Protein AF-A0AAP0N3Z3-F1 (afdb_monomer_lite)

Organism: Liquidambar formosana (NCBI:txid63359)

Foldseek 3Di:
DDDDDDDDDDDDDDDDDDDDDDDDDDDDDDDDDDDDDDDDDPPPVVVVVVVPPPDDVVVVVVVVVVVVVVVVVVVVCVVVVVVVVVVVVVVVVVVVVVVVVVVVVVVVVVVVVVVVVVVVVVVVVVVVVVVVVVVVVPDPPDDDPCVVVVVVVVVVVVVVVVVVVVVVVVVVVVVVVVVVVVVVVVVVVVVVVVVVVVVVVVVVVVVVVVVVVVVVVVVVVVVVVVVVVVVVVVVVVVVVVVVVVVVVVVVVVVVVVVVVVVVVVVVVVVVVVVVVVVVVVVVVVVVVVVVVVVVQQVQADPVSDHDDPVVVVVVVVVVVVVVVVVVVVVVVVVVVVVVVVVVCVVVVD

Radius of gyration: 79.03 Å; chains: 1; bounding box: 143×71×223 Å

Sequence (349 aa):
MANNYISNGEAPSSSDSFRPVTLTSSASFRARKKPSTISRTGSEVDDIITLLHGSDPVRVELNRLENEVRVLSKIYHKYCGSLLNDDLNKVDEKLKATEALLESKNLEIKKINDEKRAALAAQFAAEATLRRVHAAQKDDEMPPIEAIITPLEAELKLARLEAAKLQDDNRALDRLTKSKEAALLEAERTVQMALAKASLVDDLQNKNQELMKQIEICQEENKILDKMHRQKVAEVEKLTQTVRELEEAVLAGGAAANAVRDYRRKVQEMNDERKTLDRELARAKVTANRVATVVANEWKDANDKVMPVKQWLEERRFFQGEMQQLRDKLAVAERTAKAEAQLKEKYQL

Secondary structure (DSSP, 8-state):
--------------------------------PPP------SHHHHHHHHHH-TT-HHHHHHHHHHHHHHHHHHHHHHHHHHHHHHHHHHHHHHHHHHHHHHHHHHHHHHHHHHHHHHHHHHHHHHHHHHHHHHHHTS---PPPHHHHHHHHHHHHHHHHHHHHHHHHHHHHHHHHHHHHHHHHHHHHHHHHHHHHHHHHHHHHHHHHHHHHHHHHHHHHHHHHHHHHHHHHHHHHHHHHHHHHHHHHHHHHHHHHHHHHHHHHHHHHHHHHHHHHHHHHHHHHHHHHHHHHHHHHHHTB-TTS-BPPHHHHHHHHHHHHHHHHHHHHHHHHHHHHHHHHHHHHHHHT-

pLDDT: mean 83.24, std 20.27, range [30.45, 98.81]

InterPro domains:
  IPR009768 Microtubule-associated protein 70 [PF07058] (46-349)
  IPR009768 Microtubule-associated protein 70 [PTHR31246] (84-349)

Structure (mmCIF, N/CA/C/O backbone):
data_AF-A0AAP0N3Z3-F1
#
_entry.id   AF-A0AAP0N3Z3-F1
#
loop_
_atom_site.group_PDB
_atom_site.id
_atom_site.type_symbol
_atom_site.label_atom_id
_atom_site.label_alt_id
_atom_site.label_comp_id
_atom_site.label_asym_id
_atom_site.label_entity_id
_atom_site.label_seq_id
_atom_site.pdbx_PDB_ins_code
_atom_site.Cartn_x
_atom_site.Cartn_y
_atom_site.Cartn_z
_atom_site.occupancy
_atom_site.B_iso_or_equiv
_atom_site.auth_seq_id
_atom_site.auth_comp_id
_atom_site.auth_asym_id
_atom_site.auth_atom_id
_atom_site.pdbx_PDB_model_num
ATOM 1 N N . MET A 1 1 ? -49.141 33.759 -4.760 1.00 45.50 1 MET A N 1
ATOM 2 C CA . MET A 1 1 ? -49.810 33.344 -3.511 1.00 45.50 1 MET A CA 1
ATOM 3 C C . MET A 1 1 ? -48.832 33.586 -2.382 1.00 45.50 1 MET A C 1
ATOM 5 O O . MET A 1 1 ? -47.792 32.946 -2.337 1.00 45.50 1 MET A O 1
ATOM 9 N N . ALA A 1 2 ? -49.109 34.629 -1.606 1.00 36.69 2 ALA A N 1
ATOM 10 C CA . ALA A 1 2 ? -48.305 35.074 -0.481 1.00 36.69 2 ALA A CA 1
ATOM 11 C C . ALA A 1 2 ? -48.492 34.113 0.698 1.00 36.69 2 ALA A C 1
ATOM 13 O O . ALA A 1 2 ? -49.626 33.736 0.979 1.00 36.69 2 ALA A O 1
ATOM 14 N N . ASN A 1 3 ? -47.407 33.756 1.387 1.00 41.66 3 ASN A N 1
ATOM 15 C CA . ASN A 1 3 ? -47.486 33.187 2.727 1.00 41.66 3 ASN A CA 1
ATOM 16 C C . ASN A 1 3 ? -46.690 34.073 3.681 1.00 41.66 3 ASN A C 1
ATOM 18 O O . ASN A 1 3 ? -45.508 34.348 3.477 1.00 41.66 3 ASN A O 1
ATOM 22 N N . ASN A 1 4 ? -47.425 34.567 4.670 1.00 42.69 4 ASN A N 1
ATOM 23 C CA . ASN A 1 4 ? -47.036 35.585 5.624 1.00 42.69 4 ASN A CA 1
ATOM 24 C C . ASN A 1 4 ? -45.998 35.066 6.621 1.00 42.69 4 ASN A C 1
ATOM 26 O O . ASN A 1 4 ? -46.189 34.036 7.265 1.00 42.69 4 ASN A O 1
A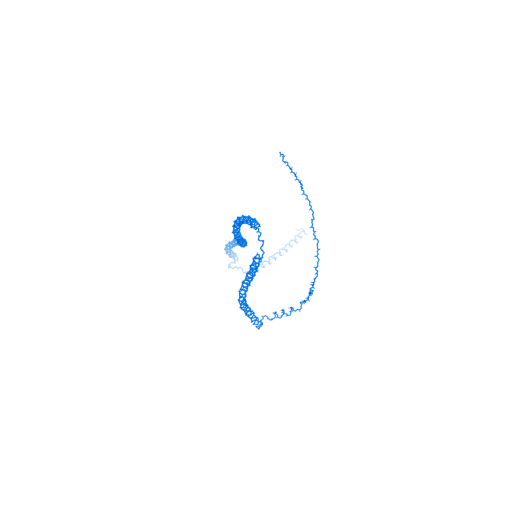TOM 30 N N . TYR A 1 5 ? -44.944 35.861 6.790 1.00 37.16 5 TYR A N 1
ATOM 31 C CA . TYR A 1 5 ? -44.126 35.914 7.994 1.00 37.16 5 TYR A CA 1
ATOM 32 C C . TYR A 1 5 ? -44.975 36.433 9.162 1.00 37.16 5 TYR A C 1
ATOM 34 O O . TYR A 1 5 ? -45.560 37.510 9.056 1.00 37.16 5 TYR A O 1
ATOM 42 N N . ILE A 1 6 ? -44.994 35.713 10.285 1.00 44.78 6 ILE A N 1
ATOM 43 C CA . ILE A 1 6 ? -45.412 36.258 11.582 1.00 44.78 6 ILE A CA 1
ATOM 44 C C . ILE A 1 6 ? -44.295 35.973 12.586 1.00 44.78 6 ILE A C 1
ATOM 46 O O . ILE A 1 6 ? -44.058 34.839 12.996 1.00 44.78 6 ILE A O 1
ATOM 50 N N . SER A 1 7 ? -43.592 37.053 12.911 1.00 34.16 7 SER A N 1
ATOM 51 C CA . SER A 1 7 ? -42.743 37.233 14.084 1.00 34.16 7 SER A CA 1
ATOM 52 C C . SER A 1 7 ? -43.628 37.397 15.320 1.00 34.16 7 SER A C 1
ATOM 54 O O . SER A 1 7 ? -44.662 38.051 15.221 1.00 34.16 7 SER A O 1
ATOM 56 N N . ASN A 1 8 ? -43.213 36.855 16.465 1.00 42.12 8 ASN A N 1
ATOM 57 C CA . ASN A 1 8 ? -43.589 37.365 17.783 1.00 42.12 8 ASN A CA 1
ATOM 58 C C . ASN A 1 8 ? -42.500 36.995 18.793 1.00 42.12 8 ASN A C 1
ATOM 60 O O . ASN A 1 8 ? -42.144 35.826 18.942 1.00 42.12 8 ASN A O 1
ATOM 64 N N . GLY A 1 9 ? -41.975 38.017 19.461 1.00 34.66 9 GLY A N 1
ATOM 65 C CA . GLY A 1 9 ? -41.084 37.901 20.602 1.00 34.66 9 GLY A CA 1
ATOM 66 C C . GLY A 1 9 ? -41.750 38.344 21.908 1.00 34.66 9 GLY A C 1
ATOM 67 O O . GLY A 1 9 ? -42.841 38.906 21.905 1.00 34.66 9 GLY A O 1
ATOM 68 N N . GLU A 1 10 ? -40.972 38.119 22.970 1.00 35.56 10 GLU A N 1
ATOM 69 C CA . GLU A 1 10 ? -40.915 38.782 24.286 1.00 35.56 10 GLU A CA 1
ATOM 70 C C . GLU A 1 10 ? -41.691 38.276 25.528 1.00 35.56 10 GLU A C 1
ATOM 72 O O . GLU A 1 10 ? -42.907 38.390 25.634 1.00 35.56 10 GLU A O 1
ATOM 77 N N . ALA A 1 11 ? -40.846 37.903 26.519 1.00 40.12 11 ALA A N 1
ATOM 78 C CA . ALA A 1 11 ? -40.872 38.180 27.974 1.00 40.12 11 ALA A CA 1
ATOM 79 C C . ALA A 1 11 ? -41.798 37.319 28.878 1.00 40.12 11 ALA A C 1
ATOM 81 O O . ALA A 1 11 ? -42.869 36.923 28.425 1.00 40.12 11 ALA A O 1
ATOM 82 N N . PRO A 1 12 ? -41.407 36.982 30.144 1.00 44.91 12 PRO A N 1
ATOM 83 C CA . PRO A 1 12 ? -40.942 37.932 31.183 1.00 44.91 12 PRO A CA 1
ATOM 84 C C . PRO A 1 12 ? -39.731 37.460 32.057 1.00 44.91 12 PRO A C 1
ATOM 86 O O . PRO A 1 12 ? -39.407 36.280 32.124 1.00 44.91 12 PRO A O 1
ATOM 89 N N . SER A 1 13 ? -38.863 38.381 32.509 1.00 34.88 13 SER A N 1
ATOM 90 C CA . SER A 1 13 ? -38.763 39.024 33.851 1.00 34.88 13 SER A CA 1
ATOM 91 C C . SER A 1 13 ? -37.724 38.430 34.830 1.00 34.88 13 SER A C 1
ATOM 93 O O . SER A 1 13 ? -37.951 37.417 35.481 1.00 34.88 13 SER A O 1
ATOM 95 N N . SER A 1 14 ? -36.596 39.141 34.936 1.00 33.72 14 SER A N 1
ATOM 96 C CA . SER A 1 14 ? -35.914 39.640 36.152 1.00 33.72 14 SER A CA 1
ATOM 97 C C . SER A 1 14 ? -36.335 39.153 37.555 1.00 33.72 14 SER A C 1
ATOM 99 O O . SER A 1 14 ? -37.473 39.390 37.947 1.00 33.72 14 SER A O 1
ATOM 101 N N . SER A 1 15 ? -35.357 38.723 38.373 1.00 32.94 15 SER A N 1
ATOM 102 C CA . SER A 1 15 ? -34.937 39.436 39.608 1.00 32.94 15 SER A CA 1
ATOM 103 C C . SER A 1 15 ? -33.780 38.737 40.352 1.00 32.94 15 SER A C 1
ATOM 105 O O . SER A 1 15 ? -33.935 37.660 40.916 1.00 32.94 15 SER A O 1
ATOM 107 N N . ASP A 1 16 ? -32.627 39.396 40.297 1.00 30.84 16 ASP A N 1
ATOM 108 C CA . ASP A 1 16 ? -31.663 39.751 41.347 1.00 30.84 16 ASP A CA 1
ATOM 109 C C . ASP A 1 16 ? -31.338 38.922 42.613 1.00 30.84 16 ASP A C 1
ATOM 111 O O . ASP A 1 16 ? -32.186 38.540 43.413 1.00 30.84 16 ASP A O 1
ATOM 115 N N . SER A 1 17 ? -30.025 38.968 42.884 1.00 33.44 17 SER A N 1
ATOM 116 C CA . SER A 1 17 ? -29.335 39.024 44.183 1.00 33.44 17 SER A CA 1
ATOM 117 C C . SER A 1 17 ? -29.311 37.777 45.081 1.00 33.44 17 SER A C 1
ATOM 119 O O . SER A 1 17 ? -30.333 37.281 45.516 1.00 33.44 17 SER A O 1
ATOM 121 N N . PHE A 1 18 ? -28.102 37.286 45.388 1.00 34.19 18 PHE A N 1
ATOM 122 C CA . PHE A 1 18 ? -27.515 37.260 46.741 1.00 34.19 18 PHE A CA 1
ATOM 123 C C . PHE A 1 18 ? -26.088 36.676 46.663 1.00 34.19 18 PHE A C 1
ATOM 125 O O . PHE A 1 18 ? -25.882 35.482 46.463 1.00 34.19 18 PHE A O 1
ATOM 132 N N . ARG A 1 19 ? -25.079 37.541 46.828 1.00 38.75 19 ARG A N 1
ATOM 133 C CA . ARG A 1 19 ? -23.722 37.164 47.268 1.00 38.75 19 ARG A CA 1
ATOM 134 C C . ARG A 1 19 ? -23.658 37.265 48.794 1.00 38.75 19 ARG A C 1
ATOM 136 O O . ARG A 1 19 ? -24.280 38.174 49.344 1.00 38.75 19 ARG A O 1
ATOM 143 N N . PRO A 1 20 ? -22.763 36.497 49.438 1.00 38.94 20 PRO A N 1
ATOM 144 C CA . PRO A 1 20 ? -21.979 37.076 50.524 1.00 38.94 20 PRO A CA 1
ATOM 145 C C . PRO A 1 20 ? -20.464 36.810 50.412 1.00 38.94 20 PRO A C 1
ATOM 147 O O . PRO A 1 20 ? -19.978 35.692 50.289 1.00 38.94 20 PRO A O 1
ATOM 150 N N . VAL A 1 21 ? -19.764 37.941 50.409 1.00 34.78 21 VAL A N 1
ATOM 151 C CA . VAL A 1 21 ? -18.502 38.362 51.048 1.00 34.78 21 VAL A CA 1
ATOM 152 C C . VAL A 1 21 ? -17.760 37.389 52.004 1.00 34.78 21 VAL A C 1
ATOM 154 O O . VAL A 1 21 ? -18.283 36.942 53.016 1.00 34.78 21 VAL A O 1
ATOM 157 N N . THR A 1 22 ? -16.481 37.190 51.650 1.00 36.84 22 THR A N 1
ATOM 158 C CA . THR A 1 22 ? -15.198 36.990 52.382 1.00 36.84 22 THR A CA 1
ATOM 159 C C . THR A 1 22 ? -15.096 36.995 53.920 1.00 36.84 22 THR A C 1
ATOM 161 O O . THR A 1 22 ? -15.572 37.937 54.540 1.00 36.84 22 THR A O 1
ATOM 164 N N . LEU A 1 23 ? -14.218 36.118 54.456 1.00 33.16 23 LEU A N 1
ATOM 165 C CA . LEU A 1 23 ? -13.252 36.332 55.573 1.00 33.16 23 LEU A CA 1
ATOM 166 C C . LEU A 1 23 ? -12.050 35.354 55.390 1.00 33.16 23 LEU A C 1
ATOM 168 O O . LEU A 1 23 ? -12.271 34.158 55.251 1.00 33.16 23 LEU A O 1
ATOM 172 N N . THR A 1 24 ? -10.828 35.781 55.031 1.00 34.09 24 THR A N 1
ATOM 173 C CA . THR A 1 24 ? -9.655 36.243 55.832 1.00 34.09 24 THR A CA 1
ATOM 174 C C . THR A 1 24 ? -8.942 35.211 56.726 1.00 34.09 24 THR A C 1
ATOM 176 O O . THR A 1 24 ? -9.499 34.798 57.739 1.00 34.09 24 THR A O 1
ATOM 179 N N . SER A 1 2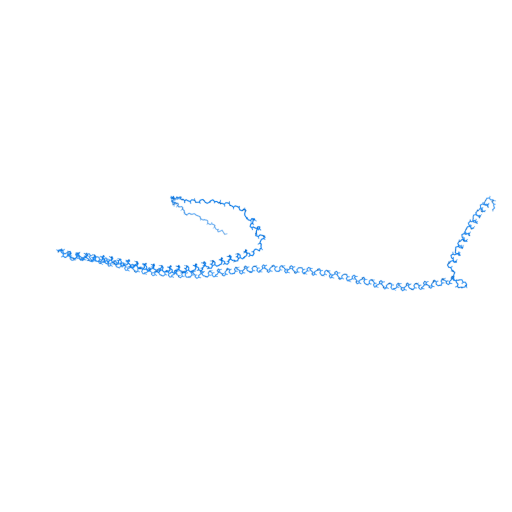5 ? -7.655 34.962 56.407 1.00 33.16 25 SER A N 1
ATOM 180 C CA . SER A 1 25 ? -6.469 34.696 57.275 1.00 33.16 25 SER A CA 1
ATOM 181 C C . SER A 1 25 ? -5.643 33.498 56.776 1.00 33.16 25 SER A C 1
ATOM 183 O O . SER A 1 25 ? -6.220 32.512 56.347 1.00 33.16 25 SER A O 1
ATOM 185 N N . SER A 1 26 ? -4.315 33.409 56.871 1.00 32.12 26 SER A N 1
ATOM 186 C CA . SER A 1 26 ? -3.187 34.349 56.831 1.00 32.12 26 SER A CA 1
ATOM 187 C C . SER A 1 26 ? -1.909 33.484 56.727 1.00 32.12 26 SER A C 1
ATOM 189 O O . SER A 1 26 ? -1.886 32.367 57.230 1.00 32.12 26 SER A O 1
ATOM 191 N N . ALA A 1 27 ? -0.896 34.017 56.041 1.00 30.45 27 ALA A N 1
ATOM 192 C CA . ALA A 1 27 ? 0.544 33.703 55.976 1.00 30.45 27 ALA A CA 1
ATOM 193 C C . ALA A 1 27 ? 1.147 32.418 56.613 1.00 30.45 27 ALA A C 1
ATOM 195 O O . ALA A 1 27 ? 0.976 32.170 57.799 1.00 30.45 27 ALA A O 1
ATOM 196 N N . SER A 1 28 ? 2.076 31.752 55.897 1.00 31.83 28 SER A N 1
ATOM 197 C CA . SER A 1 28 ? 3.530 31.831 56.190 1.00 31.83 28 SER A CA 1
ATOM 198 C C . SER A 1 28 ? 4.410 30.865 55.353 1.00 31.83 28 SER A C 1
ATOM 200 O O . SER A 1 28 ? 4.003 29.763 55.008 1.00 31.83 28 SER A O 1
ATOM 202 N N . PHE A 1 29 ? 5.656 31.304 55.121 1.00 33.69 29 PHE A N 1
ATOM 203 C CA . PHE A 1 29 ? 6.868 30.606 54.646 1.00 33.69 29 PHE A CA 1
ATOM 204 C C . PHE A 1 29 ? 7.102 30.425 53.131 1.00 33.69 29 PHE A C 1
ATOM 206 O O . PHE A 1 29 ? 6.943 29.361 52.542 1.00 33.69 29 PHE A O 1
ATOM 213 N N . ARG A 1 30 ? 7.664 31.483 52.523 1.00 35.38 30 ARG A N 1
ATOM 214 C CA . ARG A 1 30 ? 8.499 31.405 51.311 1.00 35.38 30 ARG A CA 1
ATOM 215 C C . ARG A 1 30 ? 9.927 30.981 51.685 1.00 35.38 30 ARG A C 1
ATOM 217 O O . ARG A 1 30 ? 10.654 31.766 52.291 1.00 35.38 30 ARG A O 1
ATOM 224 N N . ALA A 1 31 ? 10.361 29.799 51.249 1.00 35.69 31 ALA A N 1
ATOM 225 C CA . ALA A 1 31 ? 11.773 29.417 51.226 1.00 35.69 31 ALA A CA 1
ATOM 226 C C . ALA A 1 31 ? 12.391 29.793 49.867 1.00 35.69 31 ALA A C 1
ATOM 228 O O . ALA A 1 31 ? 12.068 29.237 48.820 1.00 35.69 31 ALA A O 1
ATOM 229 N N . ARG A 1 32 ? 13.276 30.789 49.896 1.00 33.94 32 ARG A N 1
ATOM 230 C CA . ARG A 1 32 ? 14.016 31.344 48.759 1.00 33.94 32 ARG A CA 1
ATOM 231 C C . ARG A 1 32 ? 15.212 30.437 48.433 1.00 33.94 32 ARG A C 1
ATOM 233 O O . ARG A 1 32 ? 16.204 30.482 49.151 1.00 33.94 32 ARG A O 1
ATOM 240 N N . LYS A 1 33 ? 15.166 29.661 47.343 1.00 37.09 33 LYS A N 1
ATOM 241 C CA . LYS A 1 33 ? 16.372 29.059 46.737 1.00 37.09 33 LYS A CA 1
ATOM 242 C C . LYS A 1 33 ? 16.841 29.935 45.572 1.00 37.09 33 LYS A C 1
ATOM 244 O O . LYS A 1 33 ? 16.101 30.162 44.621 1.00 37.09 33 LYS A O 1
ATOM 249 N N . LYS A 1 34 ? 18.052 30.486 45.703 1.00 38.16 34 LYS A N 1
ATOM 250 C CA . LYS A 1 34 ? 18.771 31.217 44.647 1.00 38.16 34 LYS A CA 1
ATOM 251 C C . LYS A 1 34 ? 19.298 30.226 43.591 1.00 38.16 34 LYS A C 1
ATOM 253 O O . LYS A 1 34 ? 19.680 29.123 43.977 1.00 38.16 34 LYS A O 1
ATOM 258 N N . PRO A 1 35 ? 19.379 30.616 42.308 1.00 37.75 35 PRO A N 1
ATOM 259 C CA . PRO A 1 35 ? 20.023 29.816 41.272 1.00 37.75 35 PRO A CA 1
ATOM 260 C C . PRO A 1 35 ? 21.546 30.011 41.334 1.00 37.75 35 PRO A C 1
ATOM 262 O O . PRO A 1 35 ? 22.027 31.144 41.338 1.00 37.75 35 PRO A O 1
ATOM 265 N N . SER A 1 36 ? 22.308 28.917 41.407 1.00 37.50 36 SER A N 1
ATOM 266 C CA . SER A 1 36 ? 23.766 28.932 41.258 1.00 37.50 36 SER A CA 1
ATOM 267 C C . SER A 1 36 ? 24.134 28.609 39.814 1.00 37.50 36 SER A C 1
ATOM 269 O O . SER A 1 36 ? 24.118 27.456 39.386 1.00 37.50 36 SER A O 1
ATOM 271 N N . THR A 1 37 ? 24.464 29.654 39.069 1.00 40.00 37 THR A N 1
ATOM 272 C CA . THR A 1 37 ? 25.132 29.594 37.773 1.00 40.00 37 THR A CA 1
ATOM 273 C C . THR A 1 37 ? 26.576 29.137 37.994 1.00 40.00 37 THR A C 1
ATOM 275 O O . THR A 1 37 ? 27.380 29.898 38.524 1.00 40.00 37 THR A O 1
ATOM 278 N N . ILE A 1 38 ? 26.918 27.906 37.605 1.00 42.75 38 ILE A N 1
ATOM 279 C CA . ILE A 1 38 ? 28.311 27.501 37.362 1.00 42.75 38 ILE A CA 1
ATOM 280 C C . ILE A 1 38 ? 28.369 26.988 35.927 1.00 42.75 38 ILE A C 1
ATOM 282 O O . ILE A 1 38 ? 27.916 25.895 35.596 1.00 42.75 38 ILE A O 1
ATOM 286 N N . SER A 1 39 ? 28.860 27.862 35.058 1.00 39.22 39 SER A N 1
ATOM 287 C CA . SER A 1 39 ? 29.140 27.613 33.655 1.00 39.22 39 SER A CA 1
ATOM 288 C C . SER A 1 39 ? 30.481 26.897 33.500 1.00 39.22 39 SER A C 1
ATOM 290 O O . SER A 1 39 ? 31.512 27.428 33.898 1.00 39.22 39 SER A O 1
ATOM 292 N N . ARG A 1 40 ? 30.427 25.716 32.874 1.00 49.09 40 ARG A N 1
ATOM 293 C CA . ARG A 1 40 ? 31.301 25.240 31.782 1.00 49.09 40 ARG A CA 1
ATOM 294 C C . ARG A 1 40 ? 32.707 25.860 31.712 1.00 49.09 40 ARG A C 1
ATOM 296 O O . ARG A 1 40 ? 32.892 26.836 30.996 1.00 49.09 40 ARG A O 1
ATOM 303 N N . THR A 1 41 ? 33.694 25.205 32.323 1.00 44.16 41 THR A N 1
ATOM 304 C CA . THR A 1 41 ? 35.122 25.329 31.948 1.00 44.16 41 THR A CA 1
ATOM 305 C C . THR A 1 41 ? 35.919 24.021 32.146 1.00 44.16 41 THR A C 1
ATOM 307 O O . THR A 1 41 ? 37.129 24.065 32.327 1.00 44.16 41 THR A O 1
ATOM 310 N N . GLY A 1 42 ? 35.269 22.844 32.116 1.00 41.47 42 GLY A N 1
ATOM 311 C CA . GLY A 1 42 ? 35.941 21.539 32.312 1.00 41.47 42 GLY A CA 1
ATOM 312 C C . GLY A 1 42 ? 35.839 20.528 31.159 1.00 41.47 42 GLY A C 1
ATOM 313 O O . GLY A 1 42 ? 36.511 19.509 31.202 1.00 41.47 42 GLY A O 1
ATOM 314 N N . SER A 1 43 ? 35.026 20.791 30.128 1.00 55.06 43 SER A N 1
ATOM 315 C CA . SER A 1 43 ? 34.690 19.786 29.096 1.00 55.06 43 SER A CA 1
ATOM 316 C C . SER A 1 43 ? 35.812 19.518 28.089 1.00 55.06 43 SER A C 1
ATOM 318 O O . SER A 1 43 ? 35.900 18.417 27.566 1.00 55.06 43 SER A O 1
ATOM 320 N N . GLU A 1 44 ? 36.686 20.491 27.812 1.00 48.72 44 GLU A N 1
ATOM 321 C CA . GLU A 1 44 ? 37.706 20.323 26.762 1.00 48.72 44 GLU A CA 1
ATOM 322 C C . GLU A 1 44 ? 38.857 19.397 27.175 1.00 48.72 44 GLU A C 1
ATOM 324 O O . GLU A 1 44 ? 39.492 18.801 26.312 1.00 48.72 44 GLU A O 1
ATOM 329 N N . VAL A 1 45 ? 39.121 19.220 28.474 1.00 53.41 45 VAL A N 1
ATOM 330 C CA . VAL A 1 45 ? 40.208 18.338 28.936 1.00 53.41 45 VAL A CA 1
ATOM 331 C C . VAL A 1 45 ? 39.768 16.869 28.923 1.00 53.41 45 VAL A C 1
ATOM 333 O O . VAL A 1 45 ? 40.544 16.008 28.509 1.00 53.41 45 VAL A O 1
ATOM 336 N N . ASP A 1 46 ? 38.510 16.586 29.278 1.00 51.59 46 ASP A N 1
ATOM 337 C CA . ASP A 1 46 ? 37.945 15.231 29.218 1.00 51.59 46 ASP A CA 1
ATOM 338 C C . ASP A 1 46 ? 37.748 14.752 27.768 1.00 51.59 46 ASP A C 1
ATOM 340 O O . ASP A 1 46 ? 37.996 13.582 27.465 1.00 51.59 46 ASP A O 1
ATOM 344 N N . ASP A 1 47 ? 37.405 15.651 26.840 1.00 54.25 47 ASP A N 1
ATOM 345 C CA . ASP A 1 47 ? 37.255 15.313 25.418 1.00 54.25 47 ASP A CA 1
ATOM 346 C C . ASP A 1 47 ? 38.611 15.042 24.732 1.00 54.25 47 ASP A C 1
ATOM 348 O O . ASP A 1 47 ? 38.711 14.145 23.892 1.00 54.25 47 ASP A O 1
ATOM 352 N N . ILE A 1 48 ? 39.692 15.726 25.136 1.00 55.72 48 ILE A N 1
ATOM 353 C CA . ILE A 1 48 ? 41.051 15.466 24.619 1.00 55.72 48 ILE A CA 1
ATOM 354 C C . ILE A 1 48 ? 41.606 14.130 25.144 1.00 55.72 48 ILE A C 1
ATOM 356 O O . ILE A 1 48 ? 42.239 13.383 24.392 1.00 55.72 48 ILE A O 1
ATOM 360 N N . ILE A 1 49 ? 41.334 13.782 26.407 1.00 57.03 49 ILE A N 1
ATOM 361 C CA . ILE A 1 49 ? 41.750 12.497 26.999 1.00 57.03 49 ILE A CA 1
ATOM 362 C C . ILE A 1 49 ? 40.951 11.327 26.399 1.00 57.03 49 ILE A C 1
ATOM 364 O O . ILE A 1 49 ? 41.499 10.243 26.177 1.00 57.03 49 ILE A O 1
ATOM 368 N N . THR A 1 50 ? 39.679 11.550 26.058 1.00 58.72 50 THR A N 1
ATOM 369 C CA . THR A 1 50 ? 38.826 10.541 25.410 1.00 58.72 50 THR A CA 1
ATOM 370 C C . THR A 1 50 ? 39.222 10.302 23.946 1.00 58.72 50 THR A C 1
ATOM 372 O O . THR A 1 50 ? 39.133 9.170 23.467 1.00 58.72 50 THR A O 1
ATOM 375 N N . LEU A 1 51 ? 39.734 11.327 23.250 1.00 55.22 51 LEU A N 1
ATOM 376 C CA . LEU A 1 51 ? 40.148 11.238 21.845 1.00 55.22 51 LEU A CA 1
ATOM 377 C C . LEU A 1 51 ? 41.491 10.513 21.639 1.00 55.22 51 LEU A C 1
ATOM 379 O O . LEU A 1 51 ? 41.690 9.881 20.604 1.00 55.22 51 LEU A O 1
ATOM 383 N N . LEU A 1 52 ? 42.407 10.567 22.613 1.00 54.84 52 LEU A N 1
ATOM 384 C CA . LEU A 1 52 ? 43.753 9.993 22.468 1.00 54.84 52 LEU A CA 1
ATOM 385 C C . LEU A 1 52 ? 43.878 8.543 22.951 1.00 54.84 52 LEU A C 1
ATOM 387 O O . LEU A 1 52 ? 44.817 7.855 22.561 1.00 54.84 52 LEU A O 1
ATOM 391 N N . HIS A 1 53 ? 42.965 8.053 23.792 1.00 54.62 53 HIS A N 1
ATOM 392 C CA . HIS A 1 53 ? 43.087 6.731 24.415 1.00 54.62 53 HIS A CA 1
ATOM 393 C C . HIS A 1 53 ? 41.911 5.820 24.068 1.00 54.62 53 HIS A C 1
ATOM 395 O O . HIS A 1 53 ? 41.380 5.138 24.937 1.00 54.62 53 HIS A O 1
ATOM 401 N N . GLY A 1 54 ? 41.511 5.732 22.803 1.00 57.69 54 GLY A N 1
ATOM 402 C CA . GLY A 1 54 ? 40.554 4.728 22.331 1.00 57.69 54 GLY A CA 1
ATOM 403 C C . GLY A 1 54 ? 41.108 3.295 22.327 1.00 57.69 54 GLY A C 1
ATOM 404 O O . GLY A 1 54 ? 41.031 2.667 21.283 1.00 57.69 54 GLY A O 1
ATOM 405 N N . SER A 1 55 ? 41.716 2.813 23.424 1.00 63.16 55 SER A N 1
ATOM 406 C CA . SER A 1 55 ? 41.974 1.399 23.793 1.00 63.16 55 SER A CA 1
ATOM 407 C C . SER A 1 55 ? 42.874 1.323 25.041 1.00 63.16 55 SER A C 1
ATOM 409 O O . SER A 1 55 ? 44.014 0.878 24.959 1.00 63.16 55 SER A O 1
ATOM 411 N N . ASP A 1 56 ? 42.394 1.771 26.206 1.00 73.44 56 ASP A N 1
ATOM 412 C CA . ASP A 1 56 ? 43.020 1.350 27.468 1.00 73.44 56 ASP A CA 1
ATOM 413 C C . ASP A 1 56 ? 42.362 0.030 27.912 1.00 73.44 56 ASP A C 1
ATOM 415 O O . ASP A 1 56 ? 41.198 0.057 28.335 1.00 73.44 56 ASP A O 1
ATOM 419 N N . PRO A 1 57 ? 43.046 -1.124 27.794 1.00 75.69 57 PRO A N 1
ATOM 420 C CA . PRO A 1 57 ? 42.482 -2.420 28.164 1.00 75.69 57 PRO A CA 1
ATOM 421 C C . PRO A 1 57 ? 42.056 -2.482 29.637 1.00 75.69 57 PRO A C 1
ATOM 423 O O . PRO A 1 57 ? 41.088 -3.172 29.955 1.00 75.69 57 PRO A O 1
ATOM 426 N N . VAL A 1 58 ? 42.695 -1.712 30.525 1.00 81.50 58 VAL A N 1
ATOM 427 C CA . VAL A 1 58 ? 42.304 -1.638 31.940 1.00 81.50 58 VAL A CA 1
ATOM 428 C C . VAL A 1 58 ? 40.949 -0.957 32.080 1.00 81.50 58 VAL A C 1
ATOM 430 O O . VAL A 1 58 ? 40.093 -1.449 32.805 1.00 81.50 58 VAL A O 1
ATOM 433 N N . ARG A 1 59 ? 40.705 0.134 31.347 1.00 79.94 59 ARG A N 1
ATOM 434 C CA . ARG A 1 59 ? 39.432 0.873 31.388 1.00 79.94 59 ARG A CA 1
ATOM 435 C C . ARG A 1 59 ? 38.264 0.086 30.789 1.00 79.94 59 ARG A C 1
ATOM 437 O O . ARG A 1 59 ? 37.127 0.245 31.238 1.00 79.94 59 ARG A O 1
ATOM 444 N N . VAL A 1 60 ? 38.524 -0.749 29.782 1.00 80.62 60 VAL A N 1
ATOM 445 C CA . VAL A 1 60 ? 37.516 -1.659 29.209 1.00 80.62 60 VAL A CA 1
ATOM 446 C C . VAL A 1 60 ? 37.143 -2.743 30.217 1.00 80.62 60 VAL A C 1
ATOM 448 O O . VAL A 1 60 ? 35.957 -2.963 30.458 1.00 80.62 60 VAL A O 1
ATOM 451 N N . GLU A 1 61 ? 38.133 -3.366 30.860 1.00 85.81 61 GLU A N 1
ATOM 452 C CA . GLU A 1 61 ? 37.881 -4.387 31.879 1.00 85.81 61 GLU A CA 1
ATOM 453 C C . GLU A 1 61 ? 37.219 -3.794 33.132 1.00 85.81 61 GLU A C 1
ATOM 455 O O . GLU A 1 61 ? 36.303 -4.396 33.688 1.00 85.81 61 GLU A O 1
ATOM 460 N N . LEU A 1 62 ? 37.580 -2.565 33.518 1.00 84.25 62 LEU A N 1
ATOM 461 C CA . LEU A 1 62 ? 36.906 -1.837 34.595 1.00 84.25 62 LEU A CA 1
ATOM 462 C C . LEU A 1 62 ? 35.428 -1.597 34.271 1.00 84.25 62 LEU A C 1
ATOM 464 O O . LEU A 1 62 ? 34.581 -1.827 35.126 1.00 84.25 62 LEU A O 1
ATOM 468 N N . ASN A 1 63 ? 35.105 -1.201 33.035 1.00 82.25 63 ASN A N 1
ATOM 469 C CA . ASN A 1 63 ? 33.716 -1.038 32.594 1.00 82.25 63 ASN A CA 1
ATOM 470 C C . ASN A 1 63 ? 32.951 -2.368 32.572 1.00 82.25 63 ASN A C 1
ATOM 472 O O . ASN A 1 63 ? 31.774 -2.410 32.936 1.00 82.25 63 ASN A O 1
ATOM 476 N N . ARG A 1 64 ? 33.601 -3.463 32.156 1.00 88.81 64 ARG A N 1
ATOM 477 C CA . ARG A 1 64 ? 33.003 -4.806 32.158 1.00 88.81 64 ARG A CA 1
ATOM 478 C C . ARG A 1 64 ? 32.655 -5.241 33.581 1.00 88.81 64 ARG A C 1
ATOM 480 O O . ARG A 1 64 ? 31.508 -5.609 33.839 1.00 88.81 64 ARG A O 1
ATOM 487 N N . LEU A 1 65 ? 33.616 -5.129 34.499 1.00 89.06 65 LEU A N 1
ATOM 488 C CA . LEU A 1 65 ? 33.448 -5.462 35.914 1.00 89.06 65 LEU A CA 1
ATOM 489 C C . LEU A 1 65 ? 32.438 -4.538 36.602 1.00 89.06 65 LEU A C 1
ATOM 491 O O . LEU A 1 65 ? 31.595 -5.012 37.359 1.00 89.06 65 LEU A O 1
ATOM 495 N N . GLU A 1 66 ? 32.450 -3.236 36.309 1.00 87.31 66 GLU A N 1
ATOM 496 C CA . GLU A 1 66 ? 31.459 -2.295 36.837 1.00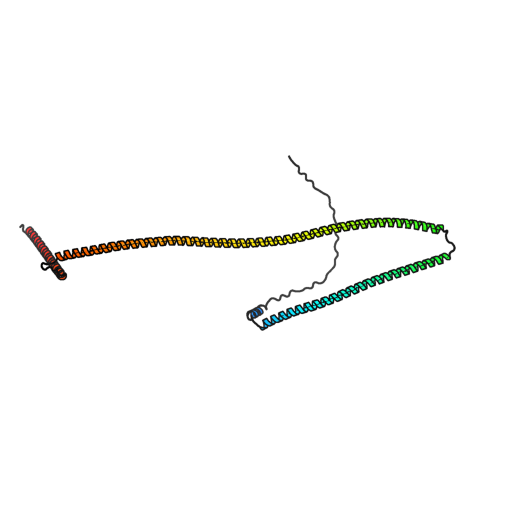 87.31 66 GLU A CA 1
ATOM 497 C C . GLU A 1 66 ? 30.041 -2.681 36.396 1.00 87.31 66 GLU A C 1
ATOM 499 O O . GLU A 1 66 ? 29.102 -2.659 37.196 1.00 87.31 66 GLU A O 1
ATOM 504 N N . ASN A 1 67 ? 29.872 -3.087 35.136 1.00 84.56 67 ASN A N 1
ATOM 505 C CA . ASN A 1 67 ? 28.577 -3.512 34.628 1.00 84.56 67 ASN A CA 1
ATOM 506 C C . ASN A 1 67 ? 28.120 -4.846 35.249 1.00 84.56 67 ASN A C 1
ATOM 508 O O . ASN A 1 67 ? 26.950 -4.971 35.611 1.00 84.56 67 ASN A O 1
ATOM 512 N N . GLU A 1 68 ? 29.021 -5.813 35.448 1.00 88.19 68 GLU A N 1
ATOM 513 C CA . GLU A 1 68 ? 28.720 -7.063 36.166 1.00 88.19 68 GLU A CA 1
ATOM 514 C C . GLU A 1 68 ? 28.309 -6.806 37.621 1.00 88.19 68 GLU A C 1
ATOM 516 O O . GLU A 1 68 ? 27.280 -7.314 38.072 1.00 88.19 68 GLU A O 1
ATOM 521 N N . VAL A 1 69 ? 29.040 -5.946 38.339 1.00 87.38 69 VAL A N 1
ATOM 522 C CA . VAL A 1 69 ? 28.699 -5.535 39.710 1.00 87.38 69 VAL A CA 1
ATOM 523 C C . VAL A 1 69 ? 27.342 -4.832 39.746 1.00 87.38 69 VAL A C 1
ATOM 525 O O . VAL A 1 69 ? 26.525 -5.101 40.629 1.00 87.38 69 VAL A O 1
ATOM 528 N N . ARG A 1 70 ? 27.041 -3.979 38.762 1.00 85.31 70 ARG A N 1
ATOM 529 C CA . ARG A 1 70 ? 25.745 -3.295 38.647 1.00 85.31 70 ARG A CA 1
ATOM 530 C C . ARG A 1 70 ? 24.594 -4.276 38.403 1.00 85.31 70 ARG A C 1
ATOM 532 O O . ARG A 1 70 ? 23.508 -4.083 38.949 1.00 85.31 70 ARG A O 1
ATOM 539 N N . VAL A 1 71 ? 24.809 -5.325 37.609 1.00 84.62 71 VAL A N 1
ATOM 540 C CA . VAL A 1 71 ? 23.815 -6.384 37.364 1.00 84.62 71 VAL A CA 1
ATOM 541 C C . VAL A 1 71 ? 23.608 -7.244 38.614 1.00 84.62 71 VAL A C 1
ATOM 543 O O . VAL A 1 71 ? 22.466 -7.433 39.029 1.00 84.62 71 VAL A O 1
ATOM 546 N N . LEU A 1 72 ? 24.681 -7.696 39.267 1.00 85.94 72 LEU A N 1
ATOM 547 C CA . LEU A 1 72 ? 24.603 -8.476 40.508 1.00 85.94 72 LEU A CA 1
ATOM 548 C C . LEU A 1 72 ? 23.949 -7.685 41.646 1.00 85.94 72 LEU A C 1
ATOM 550 O O . LEU A 1 72 ? 23.097 -8.220 42.351 1.00 85.94 72 LEU A O 1
ATOM 554 N N . SER A 1 73 ? 24.272 -6.397 41.780 1.00 86.25 73 SER A N 1
ATOM 555 C CA . SER A 1 73 ? 23.647 -5.499 42.755 1.00 86.25 73 SER A CA 1
ATOM 556 C C . SER A 1 73 ? 22.135 -5.381 42.529 1.00 86.25 73 SER A C 1
ATOM 558 O O . SER A 1 73 ? 21.361 -5.485 43.479 1.00 86.25 73 SER A O 1
ATOM 560 N N . LYS A 1 74 ? 21.687 -5.268 41.270 1.00 83.94 74 LYS A N 1
ATOM 561 C CA . LYS A 1 74 ? 20.255 -5.274 40.925 1.00 83.94 74 LYS A CA 1
ATOM 562 C C . LYS A 1 74 ? 19.578 -6.605 41.251 1.00 83.94 74 LYS A C 1
ATOM 564 O O . LYS A 1 74 ? 18.458 -6.599 41.755 1.00 83.94 74 LYS A O 1
ATOM 569 N N . ILE A 1 75 ? 20.235 -7.733 40.977 1.00 85.88 75 ILE A N 1
ATOM 570 C CA . ILE A 1 75 ? 19.701 -9.071 41.276 1.00 85.88 75 ILE A CA 1
ATOM 571 C C . ILE A 1 75 ? 19.581 -9.272 42.789 1.00 85.88 75 ILE A C 1
ATOM 573 O O . ILE A 1 75 ? 18.523 -9.679 43.262 1.00 85.88 75 ILE A O 1
ATOM 577 N N . TYR A 1 76 ? 20.618 -8.924 43.552 1.00 86.12 76 TYR A N 1
ATOM 578 C CA . TYR A 1 76 ? 20.614 -9.018 45.010 1.00 86.12 76 TYR A CA 1
ATOM 579 C C . TYR A 1 76 ? 19.565 -8.090 45.632 1.00 86.12 76 TYR A C 1
ATOM 581 O O . TYR A 1 76 ? 18.807 -8.509 46.500 1.00 86.12 76 TYR A O 1
ATOM 589 N N . HIS A 1 77 ? 19.446 -6.855 45.136 1.00 84.56 77 HIS A N 1
ATOM 590 C CA . HIS A 1 77 ? 18.414 -5.918 45.579 1.00 84.56 77 HIS A CA 1
ATOM 591 C C . HIS A 1 77 ? 17.001 -6.433 45.281 1.00 84.56 77 HIS A C 1
ATOM 593 O O . HIS A 1 77 ? 16.124 -6.340 46.134 1.00 84.56 77 HIS A O 1
ATOM 599 N N . LYS A 1 78 ? 16.780 -7.036 44.106 1.00 84.88 78 LYS A N 1
ATOM 600 C CA . LYS A 1 78 ? 15.493 -7.642 43.743 1.00 84.88 78 LYS A CA 1
ATOM 601 C C . LYS A 1 78 ? 15.174 -8.875 44.592 1.00 84.88 78 LYS A C 1
ATOM 603 O O . LYS A 1 78 ? 14.036 -9.022 45.017 1.00 84.88 78 LYS A O 1
ATOM 608 N N . TYR A 1 79 ? 16.153 -9.742 44.849 1.00 86.38 79 TYR A N 1
ATOM 609 C CA . TYR A 1 79 ? 15.975 -10.943 45.667 1.00 86.38 79 TYR A CA 1
ATOM 610 C C . TYR A 1 79 ? 15.694 -10.595 47.134 1.00 86.38 79 TYR A C 1
ATOM 612 O O . TYR A 1 79 ? 14.691 -11.039 47.685 1.00 86.38 79 TYR A O 1
ATOM 620 N N . CYS A 1 80 ? 16.512 -9.728 47.740 1.00 85.62 80 CYS A N 1
ATOM 621 C CA . CYS A 1 80 ? 16.279 -9.227 49.096 1.00 85.62 80 CYS A CA 1
ATOM 622 C C . CYS A 1 80 ? 14.968 -8.439 49.187 1.00 85.62 80 CYS A C 1
ATOM 624 O O . CYS A 1 80 ? 14.239 -8.589 50.160 1.00 85.62 80 CYS A O 1
ATOM 626 N N . GLY A 1 81 ? 14.642 -7.641 48.166 1.00 85.12 81 GLY A N 1
ATOM 627 C CA . GLY A 1 81 ? 13.373 -6.923 48.081 1.00 85.12 81 GLY A CA 1
ATOM 628 C C . GLY A 1 81 ? 12.169 -7.862 48.013 1.00 85.12 81 GLY A C 1
ATOM 629 O O . GLY A 1 81 ? 11.197 -7.637 48.721 1.00 85.12 81 GLY A O 1
ATOM 630 N N . SER A 1 82 ? 12.246 -8.937 47.223 1.00 83.56 82 SER A N 1
ATOM 631 C CA . SER A 1 82 ? 11.188 -9.952 47.134 1.00 83.56 82 SER A CA 1
ATOM 632 C C . SER A 1 82 ? 11.007 -10.690 48.457 1.00 83.56 82 SER A C 1
ATOM 634 O O . SER A 1 82 ? 9.888 -10.784 48.940 1.00 83.56 82 SER A O 1
ATOM 636 N N . LEU A 1 83 ? 12.098 -11.155 49.072 1.00 87.06 83 LEU A N 1
ATOM 637 C CA . LEU A 1 83 ? 12.040 -11.907 50.326 1.00 87.06 83 LEU A CA 1
ATOM 638 C C . LEU A 1 83 ? 11.484 -11.053 51.477 1.00 87.06 83 LEU A C 1
ATOM 640 O O . LEU A 1 83 ? 10.619 -11.502 52.221 1.00 87.06 83 LEU A O 1
ATOM 644 N N . LEU A 1 84 ? 11.929 -9.795 51.581 1.00 86.88 84 LEU A N 1
ATOM 645 C CA . LEU A 1 84 ? 11.396 -8.843 52.558 1.00 86.88 84 LEU A CA 1
ATOM 646 C C . LEU A 1 84 ? 9.922 -8.511 52.294 1.00 86.88 84 LEU A C 1
ATOM 648 O O . LEU A 1 84 ? 9.171 -8.324 53.245 1.00 86.88 84 LEU A O 1
ATOM 652 N N . ASN A 1 85 ? 9.498 -8.442 51.030 1.00 88.62 85 ASN A N 1
ATOM 653 C CA . ASN A 1 85 ? 8.103 -8.202 50.666 1.00 88.62 85 ASN A CA 1
ATOM 654 C C . ASN A 1 85 ? 7.207 -9.400 51.018 1.00 88.62 85 ASN A C 1
ATOM 656 O O . ASN A 1 85 ? 6.101 -9.210 51.515 1.00 88.62 85 ASN A O 1
ATOM 660 N N . ASP A 1 86 ? 7.696 -10.624 50.823 1.00 90.00 86 ASP A N 1
ATOM 661 C CA . ASP A 1 86 ? 6.980 -11.849 51.189 1.00 90.00 86 ASP A CA 1
ATOM 662 C C . ASP A 1 86 ? 6.830 -11.980 52.714 1.00 90.00 86 ASP A C 1
ATOM 664 O O . ASP A 1 86 ? 5.739 -12.272 53.213 1.00 90.00 86 ASP A O 1
ATOM 668 N N . ASP A 1 87 ? 7.893 -11.687 53.472 1.00 90.88 87 ASP A N 1
ATOM 669 C CA . ASP A 1 87 ? 7.838 -11.650 54.937 1.00 90.88 87 ASP A CA 1
ATOM 670 C C . ASP A 1 87 ? 6.926 -10.522 55.449 1.00 90.88 87 ASP A C 1
ATOM 672 O O . ASP A 1 87 ? 6.162 -10.733 56.397 1.00 90.88 87 ASP A O 1
ATOM 676 N N . LEU A 1 88 ? 6.940 -9.349 54.803 1.00 90.94 88 LEU A N 1
ATOM 677 C CA . LEU A 1 88 ? 6.052 -8.232 55.132 1.00 90.94 88 LEU A CA 1
ATOM 678 C C . LEU A 1 88 ? 4.581 -8.602 54.912 1.00 90.94 88 LEU A C 1
ATOM 680 O O . LEU A 1 88 ? 3.765 -8.377 55.804 1.00 90.94 88 LEU A O 1
ATOM 684 N N . ASN A 1 89 ? 4.252 -9.234 53.782 1.00 90.69 89 ASN A N 1
ATOM 685 C CA . ASN A 1 89 ? 2.896 -9.707 53.488 1.00 90.69 89 ASN A CA 1
ATOM 686 C C . ASN A 1 89 ? 2.419 -10.727 54.528 1.00 90.69 89 ASN A C 1
ATOM 688 O O . ASN A 1 89 ? 1.297 -10.648 55.019 1.00 90.69 89 ASN A O 1
ATOM 692 N N . LYS A 1 90 ? 3.291 -11.654 54.934 1.00 93.88 90 LYS A N 1
ATOM 693 C CA . LYS A 1 90 ? 2.958 -12.674 55.935 1.00 93.88 90 LYS A CA 1
ATOM 694 C C . LYS A 1 90 ? 2.707 -12.084 57.324 1.00 93.88 90 LYS A C 1
ATOM 696 O O . LYS A 1 90 ? 1.884 -12.605 58.080 1.00 93.88 90 LYS A O 1
ATOM 701 N N . VAL A 1 91 ? 3.437 -11.033 57.699 1.00 93.50 91 VAL A N 1
ATOM 702 C CA . VAL A 1 91 ? 3.204 -10.309 58.959 1.00 93.50 91 VAL A CA 1
ATOM 703 C C . VAL A 1 91 ? 1.927 -9.473 58.874 1.00 93.50 91 VAL A C 1
ATOM 705 O O . VAL A 1 91 ? 1.153 -9.483 59.828 1.00 93.50 91 VAL A O 1
ATOM 708 N N . ASP A 1 92 ? 1.665 -8.826 57.739 1.00 89.81 92 ASP A N 1
ATOM 709 C CA . ASP A 1 92 ? 0.443 -8.051 57.490 1.00 89.81 92 ASP A CA 1
ATOM 710 C C . ASP A 1 92 ? -0.824 -8.924 57.558 1.00 89.81 92 ASP A C 1
ATOM 712 O O . ASP A 1 92 ? -1.796 -8.574 58.225 1.00 89.81 92 ASP A O 1
ATOM 716 N N . GLU A 1 93 ? -0.797 -10.123 56.968 1.00 94.12 93 GLU A N 1
ATOM 717 C CA . GLU A 1 93 ? -1.895 -11.094 57.072 1.00 94.12 93 GLU A CA 1
ATOM 718 C C . GLU A 1 93 ? -2.151 -11.536 58.519 1.00 94.12 93 GLU A C 1
ATOM 720 O O . GLU A 1 93 ? -3.301 -11.613 58.961 1.00 94.12 93 GLU A O 1
ATOM 725 N N . LYS A 1 94 ? -1.085 -11.798 59.287 1.00 94.06 94 LYS A N 1
ATOM 726 C CA . LYS A 1 94 ? -1.207 -12.142 60.711 1.00 94.06 94 LYS A CA 1
ATOM 727 C C . LYS A 1 94 ? -1.773 -10.983 61.521 1.00 94.06 94 LYS A C 1
ATOM 729 O O . LYS A 1 94 ? -2.621 -11.225 62.378 1.00 94.06 94 LYS A O 1
ATOM 734 N N . LEU A 1 95 ? -1.333 -9.756 61.245 1.00 94.06 95 LEU A N 1
ATOM 735 C CA . LEU A 1 95 ? -1.830 -8.556 61.908 1.00 94.06 95 LEU A CA 1
ATOM 736 C C . LEU A 1 95 ? -3.335 -8.401 61.664 1.00 94.06 95 LEU A C 1
ATOM 738 O O . LEU A 1 95 ? -4.098 -8.370 62.628 1.00 94.06 95 LEU A O 1
ATOM 742 N N . LYS A 1 96 ? -3.773 -8.463 60.401 1.00 94.69 96 LYS A N 1
ATOM 743 C CA . LYS A 1 96 ? -5.195 -8.407 60.021 1.00 94.69 96 LYS A CA 1
ATOM 744 C C . LYS A 1 96 ? -6.031 -9.493 60.698 1.00 94.69 96 LYS A C 1
ATOM 746 O O . LYS A 1 96 ? -7.128 -9.220 61.181 1.00 94.69 96 LYS A O 1
ATOM 751 N N . ALA A 1 97 ? -5.517 -10.723 60.777 1.00 93.62 97 ALA A N 1
ATOM 752 C CA . ALA A 1 97 ? -6.204 -11.814 61.465 1.00 93.62 97 ALA A CA 1
ATOM 753 C C . ALA A 1 97 ? -6.346 -11.551 62.977 1.00 93.62 97 ALA A C 1
ATOM 755 O O . ALA A 1 97 ? -7.407 -11.804 63.553 1.00 93.62 97 ALA A O 1
ATOM 756 N N . THR A 1 98 ? -5.303 -11.020 63.625 1.00 92.50 98 THR A N 1
ATOM 757 C CA . THR A 1 98 ? -5.359 -10.663 65.052 1.00 92.50 98 THR A CA 1
ATOM 758 C C . THR A 1 98 ? -6.262 -9.463 65.328 1.00 92.50 98 THR A C 1
ATOM 760 O O . THR A 1 98 ? -6.983 -9.476 66.324 1.00 92.50 98 THR A O 1
ATOM 763 N N . GLU A 1 99 ? -6.287 -8.469 64.440 1.00 92.44 99 GLU A N 1
ATOM 764 C CA . GLU A 1 99 ? -7.182 -7.312 64.525 1.00 92.44 99 GLU A CA 1
ATOM 765 C C . GLU A 1 99 ? -8.646 -7.741 64.401 1.00 92.44 99 GLU A C 1
ATOM 767 O O . GLU A 1 99 ? -9.457 -7.383 65.251 1.00 92.44 99 GLU A O 1
ATOM 772 N N . ALA A 1 100 ? -8.979 -8.603 63.434 1.00 92.94 100 ALA A N 1
ATOM 773 C CA . ALA A 1 100 ? -10.333 -9.134 63.277 1.00 92.94 100 ALA A CA 1
ATOM 774 C C . ALA A 1 100 ? -10.802 -9.938 64.505 1.00 92.94 100 ALA A C 1
ATOM 776 O O . ALA A 1 100 ? -11.952 -9.820 64.938 1.00 92.94 100 ALA A O 1
ATOM 777 N N . LEU A 1 101 ? -9.910 -10.737 65.102 1.00 94.62 101 LEU A N 1
ATOM 778 C CA . LEU A 1 101 ? -10.204 -11.469 66.337 1.00 94.62 101 LEU A CA 1
ATOM 779 C C . LEU A 1 101 ? -10.472 -10.506 67.507 1.00 94.62 101 LEU A C 1
ATOM 781 O O . LEU A 1 101 ? -11.394 -10.726 68.297 1.00 94.62 101 LEU A O 1
ATOM 785 N N . LEU A 1 102 ? -9.675 -9.442 67.618 1.00 94.50 102 LEU A N 1
ATOM 786 C CA . LEU A 1 102 ? -9.792 -8.441 68.676 1.00 94.50 102 LEU A CA 1
ATOM 787 C C . LEU A 1 102 ? -11.076 -7.611 68.525 1.00 94.50 102 LEU A C 1
ATOM 789 O O . LEU A 1 102 ? -11.786 -7.402 69.508 1.00 94.50 102 LEU A O 1
ATOM 793 N N . GLU A 1 103 ? -11.432 -7.228 67.298 1.00 93.38 103 GLU A N 1
ATOM 794 C CA . GLU A 1 103 ? -12.705 -6.584 66.954 1.00 93.38 103 GLU A CA 1
ATOM 795 C C . GLU A 1 103 ? -13.895 -7.466 67.371 1.00 93.38 103 GLU A C 1
ATOM 797 O O . GLU A 1 103 ? -14.797 -7.023 68.086 1.00 93.38 103 GLU A O 1
ATOM 802 N N . SER A 1 104 ? -13.855 -8.757 67.016 1.00 94.25 104 SER A N 1
ATOM 803 C CA . SER A 1 104 ? -14.888 -9.726 67.395 1.00 94.25 104 SER A CA 1
ATOM 804 C C . SER A 1 104 ? -15.036 -9.850 68.913 1.00 94.25 104 SER A C 1
ATOM 806 O O . SER A 1 104 ? -16.160 -9.911 69.415 1.00 94.25 104 SER A O 1
ATOM 808 N N . LYS A 1 105 ? -13.924 -9.885 69.657 1.00 95.44 105 LYS A N 1
ATOM 809 C CA . LYS A 1 105 ? -13.948 -9.969 71.125 1.00 95.44 105 LYS A CA 1
ATOM 810 C C . LYS A 1 105 ? -14.463 -8.685 71.770 1.00 95.44 105 LYS A C 1
ATOM 812 O O . LYS A 1 105 ? -15.216 -8.760 72.739 1.00 95.44 105 LYS A O 1
ATOM 817 N N . ASN A 1 106 ? -14.141 -7.519 71.216 1.00 95.06 106 ASN A N 1
ATOM 818 C CA . ASN A 1 106 ? -14.680 -6.243 71.687 1.00 95.06 106 ASN A CA 1
ATOM 819 C C . ASN A 1 106 ? -16.201 -6.153 71.509 1.00 95.06 106 ASN A C 1
ATOM 821 O O . ASN A 1 106 ? -16.901 -5.691 72.414 1.00 95.06 106 ASN A O 1
ATOM 825 N N . LEU A 1 107 ? -16.731 -6.634 70.380 1.00 93.00 107 LEU A N 1
ATOM 826 C CA . LEU A 1 107 ? -18.177 -6.702 70.151 1.00 93.00 107 LEU A CA 1
ATOM 827 C C . LEU A 1 107 ? -18.870 -7.649 71.141 1.00 93.00 107 LEU A C 1
ATOM 829 O O . LEU A 1 107 ? -19.928 -7.314 71.675 1.00 93.00 107 LEU A O 1
ATOM 833 N N . GLU A 1 108 ? -18.255 -8.795 71.437 1.00 94.06 108 GLU A N 1
ATOM 834 C CA . GLU A 1 108 ? -18.751 -9.753 72.430 1.00 94.06 108 GLU A CA 1
ATOM 835 C C . GLU A 1 108 ? -18.779 -9.149 73.847 1.00 94.06 108 GLU A C 1
ATOM 837 O O . GLU A 1 108 ? -19.795 -9.240 74.536 1.00 94.06 108 GLU A O 1
ATOM 842 N N . ILE A 1 109 ? -17.718 -8.444 74.258 1.00 95.00 109 ILE A N 1
ATOM 843 C CA . ILE A 1 109 ? -17.663 -7.737 75.550 1.00 95.00 109 ILE A CA 1
ATOM 844 C C . ILE A 1 109 ? -18.766 -6.681 75.645 1.00 95.00 109 ILE A C 1
ATOM 846 O O . ILE A 1 109 ? -19.436 -6.580 76.676 1.00 95.00 109 ILE A O 1
ATOM 850 N N . LYS A 1 110 ? -18.975 -5.897 74.581 1.00 95.06 110 LYS A N 1
ATOM 851 C CA . LYS A 1 110 ? -20.024 -4.873 74.549 1.00 95.06 110 LYS A CA 1
ATOM 852 C C . LYS A 1 110 ? -21.407 -5.500 74.723 1.00 95.06 110 LYS A C 1
ATOM 854 O O . LYS A 1 110 ? -22.169 -5.046 75.571 1.00 95.06 110 LYS A O 1
ATOM 859 N N . LYS A 1 111 ? -21.677 -6.590 74.000 1.00 95.62 111 LYS A N 1
ATOM 860 C CA . LYS A 1 111 ? -22.928 -7.346 74.107 1.00 95.62 111 LYS A CA 1
ATOM 861 C C . LYS A 1 111 ? -23.169 -7.851 75.534 1.00 95.62 111 LYS A C 1
ATOM 863 O O . LYS A 1 111 ? -24.227 -7.587 76.094 1.00 95.62 111 LYS A O 1
ATOM 868 N N . ILE A 1 112 ? -22.175 -8.492 76.154 1.00 94.06 112 ILE A N 1
ATOM 869 C CA . ILE A 1 112 ? -22.279 -8.993 77.537 1.00 94.06 112 ILE A CA 1
ATOM 870 C C . ILE A 1 112 ? -22.508 -7.844 78.531 1.00 94.06 112 ILE A C 1
ATOM 872 O O . ILE A 1 112 ? -23.255 -7.990 79.499 1.00 94.06 112 ILE A O 1
ATOM 876 N N . ASN A 1 113 ? -21.875 -6.689 78.319 1.00 95.06 113 ASN A N 1
ATOM 877 C CA . ASN A 1 113 ? -22.038 -5.537 79.202 1.00 95.06 113 ASN A CA 1
ATOM 878 C C . ASN A 1 113 ? -23.441 -4.919 79.090 1.00 95.06 113 ASN A C 1
ATOM 880 O O . ASN A 1 113 ? -24.058 -4.594 80.107 1.00 95.06 113 ASN A O 1
ATOM 884 N N . ASP A 1 114 ? -23.968 -4.813 77.870 1.00 92.94 114 ASP A N 1
ATOM 885 C CA . ASP A 1 114 ? -25.333 -4.347 77.621 1.00 92.94 114 ASP A CA 1
ATOM 886 C C . ASP A 1 114 ? -26.362 -5.316 78.232 1.00 92.94 114 ASP A C 1
ATOM 888 O O . ASP A 1 114 ? -27.279 -4.882 78.935 1.00 92.94 114 ASP A O 1
ATOM 892 N N . GLU A 1 115 ? -26.159 -6.629 78.076 1.00 93.62 115 GLU A N 1
ATOM 893 C CA . GLU A 1 115 ? -26.974 -7.674 78.713 1.00 93.62 115 GLU A CA 1
ATOM 894 C C . GLU A 1 115 ? -26.924 -7.590 80.245 1.00 93.62 115 GLU A C 1
ATOM 896 O O . GLU A 1 115 ? -27.965 -7.604 80.905 1.00 93.62 115 GLU A O 1
ATOM 901 N N . LYS A 1 116 ? -25.734 -7.424 80.836 1.00 96.44 116 LYS A N 1
ATOM 902 C CA . LYS A 1 116 ? -25.565 -7.250 82.287 1.00 96.44 116 LYS A CA 1
ATOM 903 C C . LYS A 1 116 ? -26.292 -6.006 82.793 1.00 96.44 116 LYS A C 1
ATOM 905 O O . LYS A 1 116 ? -26.927 -6.047 83.848 1.00 96.44 116 LYS A O 1
ATOM 910 N N . ARG A 1 117 ? -26.208 -4.892 82.062 1.00 94.62 117 ARG A N 1
ATOM 911 C CA . ARG A 1 117 ? -26.891 -3.644 82.420 1.00 94.62 117 ARG A CA 1
ATOM 912 C C . ARG A 1 117 ? -28.408 -3.805 82.352 1.00 94.62 117 ARG A C 1
ATOM 914 O O . ARG A 1 117 ? -29.097 -3.353 83.265 1.00 94.62 117 ARG A O 1
ATOM 921 N N . ALA A 1 118 ? -28.915 -4.475 81.318 1.00 91.19 118 ALA A N 1
ATOM 922 C CA . ALA A 1 118 ? -30.332 -4.790 81.184 1.00 91.19 118 ALA A CA 1
ATOM 923 C C . ALA A 1 118 ? -30.820 -5.714 82.312 1.00 91.19 118 ALA A C 1
ATOM 925 O O . ALA A 1 118 ? -31.854 -5.441 82.919 1.00 91.19 118 ALA A O 1
ATOM 926 N N . ALA A 1 119 ? -30.049 -6.749 82.655 1.00 92.00 119 ALA A N 1
ATOM 927 C CA . ALA A 1 119 ? -30.369 -7.663 83.749 1.00 92.00 119 ALA A CA 1
ATOM 928 C C . ALA A 1 119 ? -30.417 -6.948 85.109 1.00 92.00 119 ALA A C 1
ATOM 930 O O . ALA A 1 119 ? -31.356 -7.150 85.877 1.00 92.00 119 ALA A O 1
ATOM 931 N N . LEU A 1 120 ? -29.458 -6.059 85.391 1.00 93.19 120 LEU A N 1
ATOM 932 C CA . LEU A 1 120 ? -29.467 -5.239 86.607 1.00 93.19 120 LEU A CA 1
ATOM 933 C C . LEU A 1 120 ? -30.667 -4.287 86.647 1.00 93.19 120 LEU A C 1
ATOM 935 O O . LEU A 1 120 ? -31.315 -4.160 87.683 1.00 93.19 120 LEU A O 1
ATOM 939 N N . ALA A 1 121 ? -31.003 -3.641 85.528 1.00 92.00 121 ALA A N 1
ATOM 940 C CA . ALA A 1 121 ? -32.184 -2.783 85.448 1.00 92.00 121 ALA A CA 1
ATOM 941 C C . ALA A 1 121 ? -33.481 -3.574 85.698 1.00 92.00 121 ALA A C 1
ATOM 943 O O . ALA A 1 121 ? -34.338 -3.123 86.459 1.00 92.00 121 ALA A O 1
ATOM 944 N N . ALA A 1 122 ? -33.599 -4.773 85.121 1.00 91.81 122 ALA A N 1
ATOM 945 C CA . ALA A 1 122 ? -34.723 -5.674 85.357 1.00 91.81 122 ALA A CA 1
ATOM 946 C C . ALA A 1 122 ? -34.801 -6.118 86.827 1.00 91.81 122 ALA A C 1
ATOM 948 O O . ALA A 1 122 ? -35.884 -6.115 87.411 1.00 91.81 122 ALA A O 1
ATOM 949 N N . GLN A 1 123 ? -33.658 -6.425 87.450 1.00 93.06 123 GLN A N 1
ATOM 950 C CA . GLN A 1 123 ? -33.581 -6.759 88.871 1.00 93.06 123 GLN A CA 1
ATOM 951 C C . GLN A 1 123 ? -34.075 -5.601 89.749 1.00 93.06 123 GLN A C 1
ATOM 953 O O . GLN A 1 123 ? -34.932 -5.815 90.604 1.00 93.06 123 GLN A O 1
ATOM 958 N N . PHE A 1 124 ? -33.596 -4.373 89.520 1.00 91.38 124 PHE A N 1
ATOM 959 C CA . PHE A 1 124 ? -34.053 -3.199 90.270 1.00 91.38 124 PHE A CA 1
ATOM 960 C C . PHE A 1 124 ? -35.545 -2.915 90.058 1.00 91.38 124 PHE A C 1
ATOM 962 O O . PHE A 1 124 ? -36.243 -2.565 91.010 1.00 91.38 124 PHE A O 1
ATOM 969 N N . ALA A 1 125 ? -36.060 -3.097 88.840 1.00 90.25 125 ALA A N 1
ATOM 970 C CA . ALA A 1 125 ? -37.484 -2.943 88.554 1.00 90.25 125 ALA A CA 1
ATOM 971 C C . ALA A 1 125 ? -38.338 -3.992 89.289 1.00 90.25 125 ALA A C 1
ATOM 973 O O . ALA A 1 125 ? -39.365 -3.647 89.882 1.00 90.25 125 ALA A O 1
ATOM 974 N N . ALA A 1 126 ? -37.901 -5.254 89.308 1.00 87.88 126 ALA A N 1
ATOM 975 C CA . ALA A 1 126 ? -38.565 -6.326 90.046 1.00 87.88 126 ALA A CA 1
ATOM 976 C C . ALA A 1 126 ? -38.544 -6.066 91.560 1.00 87.88 126 ALA A C 1
ATOM 978 O O . ALA A 1 126 ? -39.571 -6.178 92.227 1.00 87.88 126 ALA A O 1
ATOM 979 N N . GLU A 1 127 ? -37.406 -5.629 92.101 1.00 86.38 127 GLU A N 1
ATOM 980 C CA . GLU A 1 127 ? -37.260 -5.307 93.520 1.00 86.38 127 GLU A CA 1
ATOM 981 C C . GLU A 1 127 ? -38.103 -4.083 93.922 1.00 86.38 127 GLU A C 1
ATOM 983 O O . GLU A 1 127 ? -38.743 -4.078 94.971 1.00 86.38 127 GLU A O 1
ATOM 988 N N . ALA A 1 128 ? -38.178 -3.053 93.073 1.00 86.75 128 ALA A N 1
ATOM 989 C CA . ALA A 1 128 ? -39.065 -1.909 93.282 1.00 86.75 128 ALA A CA 1
ATOM 990 C C . ALA A 1 128 ? -40.549 -2.305 93.226 1.00 86.75 128 ALA A C 1
ATOM 992 O O . ALA A 1 128 ? -41.363 -1.743 93.958 1.00 86.75 128 ALA A O 1
ATOM 993 N N . THR A 1 129 ? -40.903 -3.275 92.382 1.00 85.12 129 THR A N 1
ATOM 994 C CA . THR A 1 129 ? -42.265 -3.820 92.305 1.00 85.12 129 THR A CA 1
ATOM 995 C C . THR A 1 129 ? -42.599 -4.616 93.564 1.00 85.12 129 THR A C 1
ATOM 997 O O . THR A 1 129 ? -43.648 -4.389 94.155 1.00 85.12 129 THR A O 1
ATOM 1000 N N . LEU A 1 130 ? -41.680 -5.455 94.054 1.00 83.12 130 LEU A N 1
ATOM 1001 C CA . LEU A 1 130 ? -41.821 -6.151 95.337 1.00 83.12 130 LEU A CA 1
ATOM 1002 C C . LEU A 1 130 ? -41.965 -5.175 96.507 1.00 83.12 130 LEU A C 1
ATOM 1004 O O . LEU A 1 130 ? -42.851 -5.353 97.337 1.00 83.12 130 LEU A O 1
ATOM 1008 N N . ARG A 1 131 ? -41.153 -4.110 96.556 1.00 85.25 131 ARG A N 1
ATOM 1009 C CA . ARG A 1 131 ? -41.294 -3.052 97.571 1.00 85.25 131 ARG A CA 1
ATOM 1010 C C . ARG A 1 131 ? -42.656 -2.359 97.489 1.00 85.25 131 ARG A C 1
ATOM 1012 O O . ARG A 1 131 ? -43.265 -2.136 98.529 1.00 85.25 131 ARG A O 1
ATOM 1019 N N . ARG A 1 132 ? -43.155 -2.057 96.282 1.00 79.69 132 ARG A N 1
ATOM 1020 C CA . ARG A 1 132 ? -44.497 -1.482 96.073 1.00 79.69 132 ARG A CA 1
ATOM 1021 C C . ARG A 1 132 ? -45.613 -2.427 96.518 1.00 79.69 132 ARG A C 1
ATOM 1023 O O . ARG A 1 132 ? -46.515 -1.976 97.207 1.00 79.69 132 ARG A O 1
ATOM 1030 N N . VAL A 1 133 ? -45.533 -3.718 96.195 1.00 79.06 133 VAL A N 1
ATOM 1031 C CA . VAL A 1 133 ? -46.509 -4.732 96.637 1.00 79.06 133 VAL A CA 1
ATOM 1032 C C . VAL A 1 133 ? -46.487 -4.888 98.160 1.00 79.06 133 VAL A C 1
ATOM 1034 O O . VAL A 1 133 ? -47.539 -4.874 98.788 1.00 79.06 133 VAL A O 1
ATOM 1037 N N . HIS A 1 134 ? -45.303 -4.962 98.774 1.00 76.19 134 HIS A N 1
ATOM 1038 C CA . HIS A 1 134 ? -45.172 -5.047 100.231 1.00 76.19 134 HIS A CA 1
ATOM 1039 C C . HIS A 1 134 ? -45.644 -3.781 100.962 1.00 76.19 134 HIS A C 1
ATOM 1041 O O . HIS A 1 134 ? -46.152 -3.886 102.074 1.00 76.19 134 HIS A O 1
ATOM 1047 N N . ALA A 1 135 ? -45.485 -2.596 100.365 1.00 70.06 135 ALA A N 1
ATOM 1048 C CA . ALA A 1 135 ? -46.012 -1.345 100.912 1.00 70.06 135 ALA A CA 1
ATOM 1049 C C . ALA A 1 135 ? -47.538 -1.242 100.744 1.00 70.06 135 ALA A C 1
ATOM 1051 O O . ALA A 1 135 ? -48.225 -0.864 101.685 1.00 70.06 135 ALA A O 1
ATOM 1052 N N . ALA A 1 136 ? -48.073 -1.653 99.590 1.00 63.72 136 ALA A N 1
ATOM 1053 C CA . ALA A 1 136 ? -49.511 -1.683 99.318 1.00 63.72 136 ALA A CA 1
ATOM 1054 C C . ALA A 1 136 ? -50.277 -2.685 100.202 1.00 63.72 136 ALA A C 1
ATOM 1056 O O . ALA A 1 136 ? -51.465 -2.512 100.424 1.00 63.72 136 ALA A O 1
ATOM 1057 N N . GLN A 1 137 ? -49.604 -3.704 100.750 1.00 58.84 137 GLN A N 1
ATOM 1058 C CA . GLN A 1 137 ? -50.177 -4.619 101.747 1.00 58.84 137 GLN A CA 1
ATOM 1059 C C . GLN A 1 137 ? -50.348 -3.999 103.150 1.00 58.84 137 GLN A C 1
ATOM 1061 O O . GLN A 1 137 ? -50.895 -4.667 104.022 1.00 58.84 137 GLN A O 1
ATOM 1066 N N . LYS A 1 138 ? -49.843 -2.779 103.409 1.00 57.78 138 LYS A N 1
ATOM 1067 C CA . LYS A 1 138 ? -49.901 -2.128 104.734 1.00 57.78 138 LYS A CA 1
ATOM 1068 C C . LYS A 1 138 ? -50.885 -0.955 104.855 1.00 57.78 138 LYS A C 1
ATOM 1070 O O . LYS A 1 138 ? -51.121 -0.545 105.986 1.00 57.78 138 LYS A O 1
ATOM 1075 N N . ASP A 1 139 ? -51.454 -0.450 103.759 1.00 51.91 139 ASP A N 1
ATOM 1076 C CA . ASP A 1 139 ? -52.503 0.585 103.776 1.00 51.91 139 ASP A CA 1
ATOM 1077 C C . ASP A 1 139 ? -53.848 -0.041 103.376 1.00 51.91 139 ASP A C 1
ATOM 1079 O O . ASP A 1 139 ? -54.162 -0.199 102.195 1.00 51.91 139 ASP A O 1
ATOM 1083 N N . ASP A 1 140 ? -54.641 -0.418 104.381 1.00 56.66 140 ASP A N 1
ATOM 1084 C CA . ASP A 1 140 ? -56.025 -0.877 104.229 1.00 56.66 140 ASP A CA 1
ATOM 1085 C C . ASP A 1 140 ? -56.961 0.316 103.968 1.00 56.66 140 ASP A C 1
ATOM 1087 O O . ASP A 1 140 ? -57.752 0.712 104.815 1.00 56.66 140 ASP A O 1
ATOM 1091 N N . GLU A 1 141 ? -56.886 0.880 102.768 1.00 62.91 141 GLU A N 1
ATOM 1092 C CA . GLU A 1 141 ? -58.031 1.492 102.084 1.00 62.91 141 GLU A CA 1
ATOM 1093 C C . GLU A 1 141 ? -57.856 1.221 100.589 1.00 62.91 141 GLU A C 1
ATOM 1095 O O . GLU A 1 141 ? -57.498 2.073 99.777 1.00 62.91 141 GLU A O 1
ATOM 1100 N N . MET A 1 142 ? -58.034 -0.051 100.232 1.00 64.31 142 MET A N 1
ATOM 1101 C CA . MET A 1 142 ? -57.966 -0.494 98.850 1.00 64.31 142 MET A CA 1
ATOM 1102 C C . MET A 1 142 ? -59.139 0.151 98.087 1.00 64.31 142 MET A C 1
ATOM 1104 O O . MET A 1 142 ? -60.296 -0.096 98.444 1.00 64.31 142 MET A O 1
ATOM 1108 N N . PRO A 1 143 ? -58.878 1.010 97.083 1.00 66.00 143 PRO A N 1
ATOM 1109 C CA . PRO A 1 143 ? -59.940 1.697 96.364 1.00 66.00 143 PRO A CA 1
ATOM 1110 C C . PRO A 1 143 ? -60.868 0.684 95.677 1.00 66.00 143 PRO A C 1
ATOM 1112 O O . PRO A 1 143 ? -60.435 -0.433 95.369 1.00 66.00 143 PRO A O 1
ATOM 1115 N N . PRO A 1 144 ? -62.137 1.055 95.415 1.00 75.12 144 PRO A N 1
ATOM 1116 C CA . PRO A 1 144 ? -63.087 0.183 94.735 1.00 75.12 144 PRO A CA 1
ATOM 1117 C C . PRO A 1 144 ? -62.473 -0.380 93.455 1.00 75.12 144 PRO A C 1
ATOM 1119 O O . PRO A 1 144 ? -61.838 0.351 92.692 1.00 75.12 144 PRO A O 1
ATOM 1122 N N . ILE A 1 145 ? -62.659 -1.676 93.221 1.00 75.06 145 ILE A N 1
ATOM 1123 C CA . ILE A 1 145 ? -62.026 -2.410 92.119 1.00 75.06 145 ILE A CA 1
ATOM 1124 C C . ILE A 1 145 ? -62.302 -1.733 90.762 1.00 75.06 145 ILE A C 1
ATOM 1126 O O . ILE A 1 145 ? -61.406 -1.686 89.917 1.00 75.06 145 ILE A O 1
ATOM 1130 N N . GLU A 1 146 ? -63.472 -1.110 90.565 1.00 82.69 146 GLU A N 1
ATOM 1131 C CA . GLU A 1 146 ? -63.767 -0.352 89.342 1.00 82.69 146 GLU A CA 1
ATOM 1132 C C . GLU A 1 146 ? -62.813 0.832 89.099 1.00 82.69 146 GLU A C 1
ATOM 1134 O O . GLU A 1 146 ? -62.448 1.092 87.950 1.00 82.69 146 GLU A O 1
ATOM 1139 N N . ALA A 1 147 ? -62.356 1.530 90.144 1.00 81.56 147 ALA A N 1
ATOM 1140 C CA . ALA A 1 147 ? -61.438 2.665 90.005 1.00 81.56 147 ALA A CA 1
ATOM 1141 C C . ALA A 1 147 ? -60.048 2.240 89.493 1.00 81.56 147 ALA A C 1
ATOM 1143 O O . ALA A 1 147 ? -59.346 3.044 88.882 1.00 81.56 147 ALA A O 1
ATOM 1144 N N . ILE A 1 148 ? -59.673 0.972 89.698 1.00 81.94 148 ILE A N 1
ATOM 1145 C CA . ILE A 1 148 ? -58.427 0.375 89.197 1.00 81.94 148 ILE A CA 1
ATOM 1146 C C . ILE A 1 148 ? -58.638 -0.258 87.814 1.00 81.94 148 ILE A C 1
ATOM 1148 O O . ILE A 1 148 ? -57.778 -0.140 86.942 1.00 81.94 148 ILE A O 1
ATOM 1152 N N . ILE A 1 149 ? -59.782 -0.910 87.587 1.00 86.88 149 ILE A N 1
ATOM 1153 C CA . ILE A 1 149 ? -60.084 -1.600 86.324 1.00 86.88 149 ILE A CA 1
ATOM 1154 C C . ILE A 1 149 ? -60.298 -0.610 85.171 1.00 86.88 149 ILE A C 1
ATOM 1156 O O . ILE A 1 149 ? -59.761 -0.823 84.085 1.00 86.88 149 ILE A O 1
ATOM 1160 N N . THR A 1 150 ? -61.028 0.489 85.387 1.00 90.25 150 THR A N 1
ATOM 1161 C CA . THR A 1 150 ? -61.441 1.390 84.291 1.00 90.25 150 THR A CA 1
ATOM 1162 C C . THR A 1 150 ? -60.253 2.015 83.527 1.00 90.25 150 THR A C 1
ATOM 1164 O O . THR A 1 150 ? -60.267 2.003 82.292 1.00 90.25 150 THR A O 1
ATOM 1167 N N . PRO A 1 151 ? -59.191 2.527 84.190 1.00 92.88 151 PRO A N 1
ATOM 1168 C CA . PRO A 1 151 ? -57.991 3.005 83.496 1.00 92.88 151 PRO A CA 1
ATOM 1169 C C . PRO A 1 151 ? -57.259 1.897 82.726 1.00 92.88 151 PRO A C 1
ATOM 1171 O O . PRO A 1 151 ? -56.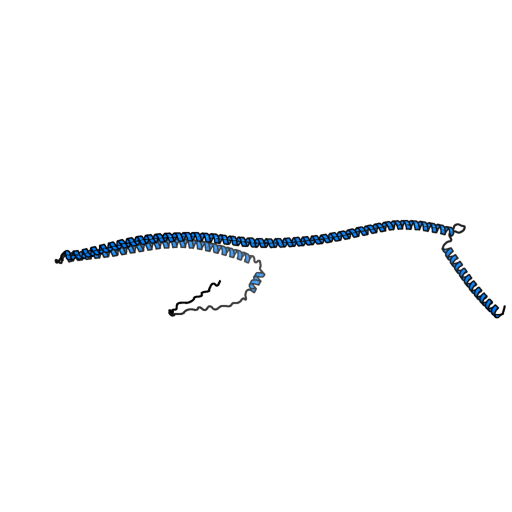856 2.117 81.585 1.00 92.88 151 PRO A O 1
ATOM 1174 N N . LEU A 1 152 ? -57.149 0.692 83.298 1.00 91.38 152 LEU A N 1
ATOM 1175 C CA . LEU A 1 152 ? -56.497 -0.453 82.650 1.00 91.38 152 LEU A CA 1
ATOM 1176 C C . LEU A 1 152 ? -57.262 -0.926 81.405 1.00 91.38 152 LEU A C 1
ATOM 1178 O O . LEU A 1 152 ? -56.651 -1.288 80.400 1.00 91.38 152 LEU A O 1
ATOM 1182 N N . GLU A 1 153 ? -58.595 -0.890 81.427 1.00 92.69 153 GLU A N 1
ATOM 1183 C CA . GLU A 1 153 ? -59.424 -1.179 80.252 1.00 92.69 153 GLU A CA 1
ATOM 1184 C C . GLU A 1 153 ? -59.244 -0.130 79.144 1.00 92.69 153 GLU A C 1
ATOM 1186 O O . GLU A 1 153 ? -59.190 -0.479 77.959 1.00 92.69 153 GLU A O 1
ATOM 1191 N N . ALA A 1 154 ? -59.108 1.150 79.508 1.00 94.12 154 ALA A N 1
ATOM 1192 C CA . ALA A 1 154 ? -58.819 2.225 78.561 1.00 94.12 154 ALA A CA 1
ATOM 1193 C C . ALA A 1 154 ? -57.416 2.081 77.944 1.00 94.12 154 ALA A C 1
ATOM 1195 O O . ALA A 1 154 ? -57.275 2.177 76.722 1.00 94.12 154 ALA A O 1
ATOM 1196 N N . GLU A 1 155 ? -56.399 1.779 78.756 1.00 94.44 155 GLU A N 1
ATOM 1197 C CA . GLU A 1 155 ? -55.034 1.489 78.299 1.00 94.44 155 GLU A CA 1
ATOM 1198 C C . GLU A 1 155 ? -54.991 0.257 77.386 1.00 94.44 155 GLU A C 1
ATOM 1200 O O . GLU A 1 155 ? -54.390 0.309 76.314 1.00 94.44 155 GLU A O 1
ATOM 1205 N N . LEU A 1 156 ? -55.703 -0.822 77.729 1.00 95.06 156 LEU A N 1
ATOM 1206 C CA . LEU A 1 156 ? -55.833 -2.011 76.880 1.00 95.06 156 LEU A CA 1
ATOM 1207 C C . LEU A 1 156 ? -56.463 -1.667 75.523 1.00 95.06 156 LEU A C 1
ATOM 1209 O O . LEU A 1 156 ? -56.046 -2.183 74.483 1.00 95.06 156 LEU A O 1
ATOM 1213 N N . LYS A 1 157 ? -57.481 -0.799 75.512 1.00 96.06 157 LYS A N 1
ATOM 1214 C CA . LYS A 1 157 ? -58.138 -0.351 74.280 1.00 96.06 157 LYS A CA 1
ATOM 1215 C C . LYS A 1 157 ? -57.197 0.493 73.417 1.00 96.06 157 LYS A C 1
ATOM 1217 O O . LYS A 1 157 ? -57.162 0.287 72.205 1.00 96.06 157 LYS A O 1
ATOM 1222 N N . LEU A 1 158 ? -56.414 1.387 74.024 1.00 96.31 158 LEU A N 1
ATOM 1223 C CA . LEU A 1 158 ? -55.385 2.166 73.328 1.00 96.31 158 LEU A CA 1
ATOM 1224 C C . LEU A 1 158 ? -54.276 1.268 72.769 1.00 96.31 158 LEU A C 1
ATOM 1226 O O . LEU A 1 158 ? -53.963 1.374 71.587 1.00 96.31 158 LEU A O 1
ATOM 1230 N N . ALA A 1 159 ? -53.768 0.320 73.559 1.00 95.81 159 ALA A N 1
ATOM 1231 C CA . ALA A 1 159 ? -52.754 -0.637 73.123 1.00 95.81 159 ALA A CA 1
ATOM 1232 C C . ALA A 1 159 ? -53.241 -1.502 71.947 1.00 95.81 159 ALA A C 1
ATOM 1234 O O . ALA A 1 159 ? -52.490 -1.778 71.015 1.00 95.81 159 ALA A O 1
ATOM 1235 N N . ARG A 1 160 ? -54.523 -1.897 71.938 1.00 96.81 160 ARG A N 1
ATOM 1236 C CA . ARG A 1 160 ? -55.132 -2.611 70.800 1.00 96.81 160 ARG A CA 1
ATOM 1237 C C . ARG A 1 160 ? -55.208 -1.751 69.537 1.00 96.81 160 ARG A C 1
ATOM 1239 O O . ARG A 1 160 ? -54.961 -2.269 68.450 1.00 96.81 160 ARG A O 1
ATOM 1246 N N . LEU A 1 161 ? -55.543 -0.466 69.664 1.00 96.94 161 LEU A N 1
ATOM 1247 C CA . LEU A 1 161 ? -55.550 0.466 68.530 1.00 96.94 161 LEU A CA 1
ATOM 1248 C C . LEU A 1 161 ? -54.136 0.698 67.986 1.00 96.94 161 LEU A C 1
ATOM 1250 O O . LEU A 1 161 ? -53.938 0.687 66.773 1.00 96.94 161 LEU A O 1
ATOM 1254 N N . GLU A 1 162 ? -53.153 0.858 68.870 1.00 97.19 162 GLU A N 1
ATOM 1255 C CA . GLU A 1 162 ? -51.747 0.985 68.490 1.00 97.19 162 GLU A CA 1
ATOM 1256 C C . GLU A 1 162 ? -51.239 -0.280 67.784 1.00 97.19 162 GLU A C 1
ATOM 1258 O O . GLU A 1 162 ? -50.643 -0.182 66.713 1.00 97.19 162 GLU A O 1
ATOM 1263 N N . ALA A 1 163 ? -51.560 -1.471 68.300 1.00 96.69 163 ALA A N 1
ATOM 1264 C CA . ALA A 1 163 ? -51.219 -2.738 67.656 1.00 96.69 163 ALA A CA 1
ATOM 1265 C C . ALA A 1 163 ? -51.837 -2.874 66.252 1.00 96.69 163 ALA A C 1
ATOM 1267 O O . ALA A 1 163 ? -51.165 -3.338 65.330 1.00 96.69 163 ALA A O 1
ATOM 1268 N N . ALA A 1 164 ? -53.088 -2.438 66.064 1.00 97.12 164 ALA A N 1
ATOM 1269 C CA . ALA A 1 164 ? -53.734 -2.429 64.751 1.00 97.12 164 ALA A CA 1
ATOM 1270 C C . ALA A 1 164 ? -53.034 -1.467 63.775 1.00 97.12 164 ALA A C 1
ATOM 1272 O O . ALA A 1 164 ? -52.769 -1.835 62.631 1.00 97.12 164 ALA A O 1
ATOM 1273 N N . LYS A 1 165 ? -52.660 -0.267 64.238 1.00 97.69 165 LYS A N 1
ATOM 1274 C CA . LYS A 1 165 ? -51.903 0.699 63.431 1.00 97.69 165 LYS A CA 1
ATOM 1275 C C . LYS A 1 165 ? -50.537 0.142 63.018 1.00 97.69 165 LYS A C 1
ATOM 1277 O O . LYS A 1 165 ? -50.197 0.180 61.840 1.00 97.69 165 LYS A O 1
ATOM 1282 N N . LEU A 1 166 ? -49.795 -0.444 63.960 1.00 97.50 166 LEU A N 1
ATOM 1283 C CA . LEU A 1 166 ? -48.507 -1.087 63.683 1.00 97.50 166 LEU A CA 1
ATOM 1284 C C . LEU A 1 166 ? -48.641 -2.253 62.694 1.00 97.50 166 LEU A C 1
ATOM 1286 O O . LEU A 1 166 ? -47.751 -2.479 61.875 1.00 97.50 166 LEU A O 1
ATOM 1290 N N . GLN A 1 167 ? -49.752 -2.992 62.735 1.00 97.62 167 GLN A N 1
ATOM 1291 C CA . GLN A 1 167 ? -50.021 -4.058 61.773 1.00 97.62 167 GLN A CA 1
ATOM 1292 C C . GLN A 1 167 ? -50.217 -3.515 60.350 1.00 97.62 167 GLN A C 1
ATOM 1294 O O . GLN A 1 167 ? -49.704 -4.104 59.395 1.00 97.62 167 GLN A O 1
ATOM 1299 N N . ASP A 1 168 ? -50.940 -2.407 60.193 1.00 97.50 168 ASP A N 1
ATOM 1300 C CA . ASP A 1 168 ? -51.134 -1.773 58.888 1.00 97.50 168 ASP A CA 1
ATOM 1301 C C . ASP A 1 168 ? -49.849 -1.119 58.364 1.00 97.50 168 ASP A C 1
ATOM 1303 O O . ASP A 1 168 ? -49.537 -1.271 57.177 1.00 97.50 168 ASP A O 1
ATOM 1307 N N . ASP A 1 169 ? -49.055 -0.501 59.242 1.00 97.69 169 ASP A N 1
ATOM 1308 C CA . ASP A 1 169 ? -47.730 0.031 58.908 1.00 97.69 169 ASP A CA 1
ATOM 1309 C C . ASP A 1 169 ? -46.788 -1.088 58.426 1.00 97.69 169 ASP A C 1
ATOM 1311 O O . ASP A 1 169 ? -46.144 -0.945 57.385 1.00 97.69 169 ASP A O 1
ATOM 1315 N N . ASN A 1 170 ? -46.767 -2.249 59.094 1.00 98.00 170 ASN A N 1
ATOM 1316 C CA . ASN A 1 170 ? -45.993 -3.414 58.641 1.00 98.00 170 ASN A CA 1
ATOM 1317 C C . ASN A 1 170 ? -46.421 -3.890 57.245 1.00 98.00 170 ASN A C 1
ATOM 1319 O O . ASN A 1 170 ? -45.580 -4.133 56.381 1.00 98.00 170 ASN A O 1
ATOM 1323 N N . ARG A 1 171 ? -47.730 -3.956 56.969 1.00 98.19 171 ARG A N 1
ATOM 1324 C CA . ARG A 1 171 ? -48.229 -4.315 55.629 1.00 98.19 171 ARG A CA 1
ATOM 1325 C C . ARG A 1 171 ? -47.830 -3.286 54.571 1.00 98.19 171 ARG A C 1
ATOM 1327 O O . ARG A 1 171 ? -47.599 -3.654 53.418 1.00 98.19 171 ARG A O 1
ATOM 1334 N N . ALA A 1 172 ? -47.797 -1.999 54.918 1.00 98.19 172 ALA A N 1
ATOM 1335 C CA . ALA A 1 172 ? -47.337 -0.946 54.017 1.00 98.19 172 ALA A CA 1
ATOM 1336 C C . ALA A 1 172 ? -45.832 -1.071 53.732 1.00 98.19 172 ALA A C 1
ATOM 1338 O O . ALA A 1 172 ? -45.428 -0.977 52.570 1.00 98.19 172 ALA A O 1
ATOM 1339 N N . LEU A 1 173 ? -45.029 -1.361 54.760 1.00 97.94 173 LEU A N 1
ATOM 1340 C CA . LEU A 1 173 ? -43.600 -1.640 54.623 1.00 97.94 173 LEU A CA 1
ATOM 1341 C C . LEU A 1 173 ? -43.346 -2.851 53.719 1.00 97.94 173 LEU A C 1
ATOM 1343 O O . LEU A 1 173 ? -42.541 -2.741 52.801 1.00 97.94 173 LEU A O 1
ATOM 1347 N N . ASP A 1 174 ? -44.085 -3.950 53.875 1.00 98.19 174 ASP A N 1
ATOM 1348 C CA . ASP A 1 174 ? -43.943 -5.133 53.013 1.00 98.19 174 ASP A CA 1
ATOM 1349 C C . ASP A 1 174 ? -44.218 -4.825 51.533 1.00 98.19 174 ASP A C 1
ATOM 1351 O O . ASP A 1 174 ? -43.500 -5.285 50.640 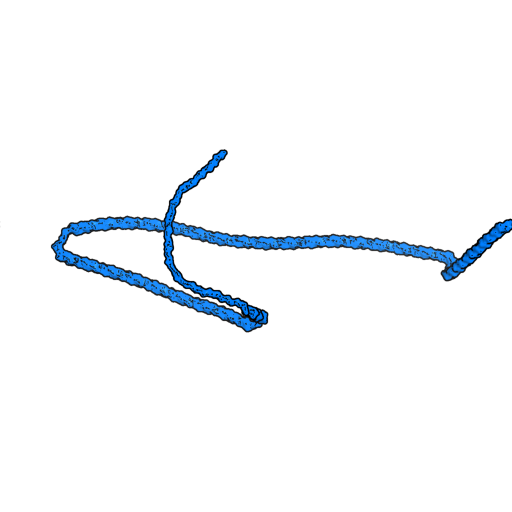1.00 98.19 174 ASP A O 1
ATOM 1355 N N . ARG A 1 175 ? -45.260 -4.032 51.246 1.00 98.31 175 ARG A N 1
ATOM 1356 C CA . ARG A 1 175 ? -45.570 -3.594 49.873 1.00 98.31 175 ARG A CA 1
ATOM 1357 C C . ARG A 1 175 ? -44.461 -2.708 49.313 1.00 98.31 175 ARG A C 1
ATOM 1359 O O . ARG A 1 175 ? -44.078 -2.874 48.155 1.00 98.31 175 ARG A O 1
ATOM 1366 N N . LEU A 1 176 ? -43.942 -1.789 50.126 1.00 98.25 176 LEU A N 1
ATOM 1367 C CA . LEU A 1 176 ? -42.850 -0.906 49.731 1.00 98.25 176 LEU A CA 1
ATOM 1368 C C . LEU A 1 176 ? -41.568 -1.697 49.446 1.00 98.25 176 LEU A C 1
ATOM 1370 O O . LEU A 1 176 ? -40.921 -1.442 48.433 1.00 98.25 176 LEU A O 1
ATOM 1374 N N . THR A 1 177 ? -41.228 -2.671 50.289 1.00 98.31 177 THR A N 1
ATOM 1375 C CA . THR A 1 177 ? -40.068 -3.553 50.102 1.00 98.31 177 THR A CA 1
ATOM 1376 C C . THR A 1 177 ? -40.172 -4.309 48.782 1.00 98.31 177 THR A C 1
ATOM 1378 O O . THR A 1 177 ? -39.276 -4.188 47.951 1.00 98.31 177 THR A O 1
ATOM 1381 N N . LYS A 1 178 ? -41.314 -4.954 48.506 1.00 98.50 178 LYS A N 1
ATOM 1382 C CA . LYS A 1 178 ? -41.552 -5.648 47.226 1.00 98.50 178 LYS A CA 1
ATOM 1383 C C . LYS A 1 178 ? -41.439 -4.717 46.019 1.00 98.50 178 LYS A C 1
ATOM 1385 O O . LYS A 1 178 ? -40.856 -5.081 45.001 1.00 98.50 178 LYS A O 1
ATOM 1390 N N . SER A 1 179 ? -41.976 -3.501 46.124 1.00 98.12 179 SER A N 1
ATOM 1391 C CA . SER A 1 179 ? -41.861 -2.503 45.056 1.00 98.12 179 SER A CA 1
ATOM 1392 C C . SER A 1 179 ? -40.410 -2.075 44.817 1.00 98.12 179 SER A C 1
ATOM 1394 O O . SER A 1 179 ? -40.024 -1.874 43.666 1.00 98.12 179 SER A O 1
ATOM 1396 N N . LYS A 1 180 ? -39.607 -1.920 45.876 1.00 98.50 180 LYS A N 1
ATOM 1397 C CA . LYS A 1 180 ? -38.186 -1.560 45.764 1.00 98.50 180 LYS A CA 1
ATOM 1398 C C . LYS A 1 180 ? -37.347 -2.703 45.201 1.00 98.50 180 LYS A C 1
ATOM 1400 O O . LYS A 1 180 ? -36.495 -2.446 44.360 1.00 98.50 180 LYS A O 1
ATOM 1405 N N . GLU A 1 181 ? -37.610 -3.941 45.608 1.00 98.31 181 GLU A N 1
ATOM 1406 C CA . GLU A 1 181 ? -36.969 -5.136 45.045 1.00 98.31 181 GLU A CA 1
ATOM 1407 C C . GLU A 1 181 ? -37.252 -5.264 43.543 1.00 98.31 181 GLU A C 1
ATOM 1409 O O . GLU A 1 181 ? -36.331 -5.470 42.756 1.00 98.31 181 GLU A O 1
ATOM 1414 N N . ALA A 1 182 ? -38.501 -5.047 43.117 1.00 98.06 182 ALA A N 1
ATOM 1415 C CA . ALA A 1 182 ? -38.854 -5.042 41.698 1.00 98.06 182 ALA A CA 1
ATOM 1416 C C . ALA A 1 182 ? -38.120 -3.937 40.913 1.00 98.06 182 ALA A C 1
ATOM 1418 O O . ALA A 1 182 ? -37.612 -4.193 39.821 1.00 98.06 182 ALA A O 1
ATOM 1419 N N . ALA A 1 183 ? -38.023 -2.727 41.474 1.00 98.44 183 ALA A N 1
ATOM 1420 C CA . ALA A 1 183 ? -37.286 -1.623 40.858 1.00 98.44 183 ALA A CA 1
ATOM 1421 C C . ALA A 1 183 ? -35.771 -1.894 40.782 1.00 98.44 183 ALA A C 1
ATOM 1423 O O . ALA A 1 183 ? -35.141 -1.555 39.782 1.00 98.44 183 ALA A O 1
ATOM 1424 N N . LEU A 1 184 ? -35.192 -2.532 41.806 1.00 98.44 184 LEU A N 1
ATOM 1425 C CA . LEU A 1 184 ? -33.786 -2.941 41.814 1.00 98.44 184 LEU A CA 1
ATOM 1426 C C . LEU A 1 184 ? -33.491 -3.977 40.727 1.00 98.44 184 LEU A C 1
ATOM 1428 O O . LEU A 1 184 ? -32.515 -3.815 40.000 1.00 98.44 184 LEU A O 1
ATOM 1432 N N . LEU A 1 185 ? -34.355 -4.983 40.562 1.00 98.44 185 LEU A N 1
ATOM 1433 C CA . LEU A 1 185 ? -34.210 -5.978 39.494 1.00 98.44 185 LEU A CA 1
ATOM 1434 C C . LEU A 1 185 ? -34.273 -5.341 38.098 1.00 98.44 185 LEU A C 1
ATOM 1436 O O . LEU A 1 185 ? -33.534 -5.738 37.200 1.00 98.44 185 LEU A O 1
ATOM 1440 N N . GLU A 1 186 ? -35.132 -4.342 37.898 1.00 98.25 186 GLU A N 1
ATOM 1441 C CA . GLU A 1 186 ? -35.223 -3.642 36.613 1.00 98.25 186 GLU A CA 1
ATOM 1442 C C . GLU A 1 186 ? -33.998 -2.756 36.336 1.00 98.25 186 GLU A C 1
ATOM 1444 O O . GLU A 1 186 ? -33.472 -2.727 35.216 1.00 98.25 186 GLU A O 1
ATOM 1449 N N . ALA A 1 187 ? -33.485 -2.081 37.368 1.00 98.44 187 ALA A N 1
ATOM 1450 C CA . ALA A 1 187 ? -32.233 -1.339 37.279 1.00 98.44 187 ALA A CA 1
ATOM 1451 C C . ALA A 1 187 ? -31.054 -2.272 36.956 1.00 98.44 187 ALA A C 1
ATOM 1453 O O . ALA A 1 187 ? -30.235 -1.949 36.096 1.00 98.44 187 ALA A O 1
ATOM 1454 N N . GLU A 1 188 ? -30.998 -3.453 37.576 1.00 98.19 188 GLU A N 1
ATOM 1455 C CA . GLU A 1 188 ? -29.971 -4.458 37.306 1.00 98.19 188 GLU A CA 1
ATOM 1456 C C . GLU A 1 188 ? -30.006 -4.930 35.846 1.00 98.19 188 GLU A C 1
ATOM 1458 O O . GLU A 1 188 ? -28.970 -4.922 35.178 1.00 98.19 188 GLU A O 1
ATOM 1463 N N . ARG A 1 189 ? -31.189 -5.250 35.301 1.00 98.50 189 ARG A N 1
ATOM 1464 C CA . ARG A 1 189 ? -31.336 -5.595 33.873 1.00 98.50 189 ARG A CA 1
ATOM 1465 C C . ARG A 1 189 ? -30.836 -4.479 32.965 1.00 98.50 189 ARG A C 1
ATOM 1467 O O . ARG A 1 189 ? -30.125 -4.739 31.995 1.00 98.50 189 ARG A O 1
ATOM 1474 N N . THR A 1 190 ? -31.170 -3.233 33.293 1.00 98.44 190 THR A N 1
ATOM 1475 C CA . THR A 1 190 ? -30.728 -2.062 32.526 1.00 98.44 190 THR A CA 1
ATOM 1476 C C . THR A 1 190 ? -29.204 -1.940 32.531 1.00 98.44 190 THR A C 1
ATOM 1478 O O . THR A 1 190 ? -28.600 -1.715 31.480 1.00 98.44 190 THR A O 1
ATOM 1481 N N . VAL A 1 191 ? -28.568 -2.142 33.688 1.00 98.62 191 VAL A N 1
ATOM 1482 C CA . VAL A 1 191 ? -27.105 -2.131 33.821 1.00 98.62 191 VAL A CA 1
ATOM 1483 C C . VAL A 1 191 ? -26.472 -3.271 33.025 1.00 98.62 191 VAL A C 1
ATOM 1485 O O . VAL A 1 191 ? -25.534 -3.027 32.272 1.00 98.62 191 VAL A O 1
ATOM 1488 N N . GLN A 1 192 ? -27.004 -4.493 33.105 1.00 98.50 192 GLN A N 1
ATOM 1489 C CA . GLN A 1 192 ? -26.504 -5.632 32.325 1.00 98.50 192 GLN A CA 1
ATOM 1490 C C . GLN A 1 192 ? -26.590 -5.373 30.813 1.00 98.50 192 GLN A C 1
ATOM 1492 O O . GLN A 1 192 ? -25.627 -5.610 30.081 1.00 98.50 192 GLN A O 1
ATOM 1497 N N . MET A 1 193 ? -27.706 -4.811 30.336 1.00 98.25 193 MET A N 1
ATOM 1498 C CA . MET A 1 193 ? -27.854 -4.407 28.934 1.00 98.25 193 MET A CA 1
ATOM 1499 C C . MET A 1 193 ? -26.857 -3.312 28.535 1.00 98.25 193 MET A C 1
ATOM 1501 O O . MET A 1 193 ? -26.323 -3.343 27.425 1.00 98.25 193 MET A O 1
ATOM 1505 N N . ALA A 1 194 ? -26.606 -2.336 29.411 1.00 98.44 194 ALA A N 1
ATOM 1506 C CA . ALA A 1 194 ? -25.629 -1.279 29.165 1.00 98.44 194 ALA A CA 1
ATOM 1507 C C . ALA A 1 194 ? -24.196 -1.831 29.098 1.00 98.44 194 ALA A C 1
ATOM 1509 O O . ALA A 1 194 ? -23.451 -1.455 28.196 1.00 98.44 194 ALA A O 1
ATOM 1510 N N . LEU A 1 195 ? -23.836 -2.767 29.981 1.00 98.44 195 LEU A N 1
ATOM 1511 C CA . LEU A 1 195 ? -22.535 -3.443 29.971 1.00 98.44 195 LEU A CA 1
ATOM 1512 C C . LEU A 1 195 ? -22.320 -4.251 28.685 1.00 98.44 195 LEU A C 1
ATOM 1514 O O . LEU A 1 195 ? -21.264 -4.143 28.067 1.00 98.44 195 LEU A O 1
ATOM 1518 N N . ALA A 1 196 ? -23.332 -4.995 28.227 1.00 98.25 196 ALA A N 1
ATOM 1519 C CA . ALA A 1 196 ? -23.253 -5.727 26.961 1.00 98.25 196 ALA A CA 1
ATOM 1520 C C . ALA A 1 196 ? -23.049 -4.785 25.760 1.00 98.25 196 ALA A C 1
ATOM 1522 O O . ALA A 1 196 ? -22.243 -5.062 24.872 1.00 98.25 196 ALA A O 1
ATOM 1523 N N . LYS A 1 197 ? -23.743 -3.638 25.745 1.00 98.44 197 LYS A N 1
ATOM 1524 C CA . LYS A 1 197 ? -23.548 -2.604 24.717 1.00 98.44 197 LYS A CA 1
ATOM 1525 C C . LYS A 1 197 ? -22.154 -1.981 24.784 1.00 98.44 197 LYS A C 1
ATOM 1527 O O . LYS A 1 197 ? -21.563 -1.766 23.733 1.00 98.44 197 LYS A O 1
ATOM 1532 N N . ALA A 1 198 ? -21.637 -1.703 25.981 1.00 98.50 198 ALA A N 1
ATOM 1533 C CA . ALA A 1 198 ? -20.294 -1.156 26.163 1.00 98.50 198 ALA A CA 1
ATOM 1534 C C . ALA A 1 198 ? -19.223 -2.114 25.617 1.00 98.50 198 ALA A C 1
ATOM 1536 O O . ALA A 1 198 ? -18.408 -1.697 24.803 1.00 98.50 198 ALA A O 1
ATOM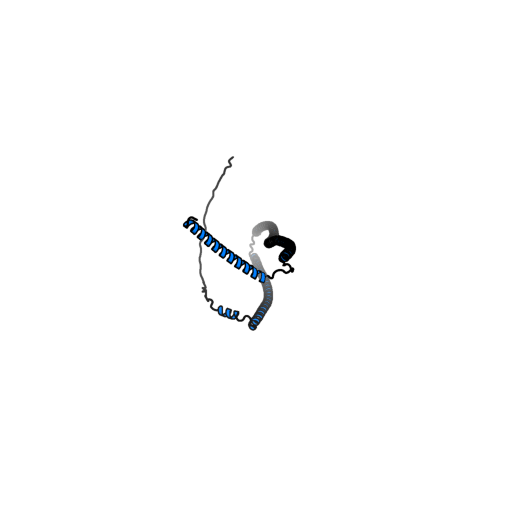 1537 N N . SER A 1 199 ? -19.315 -3.409 25.941 1.00 98.31 199 SER A N 1
ATOM 1538 C CA . SER A 1 199 ? -18.409 -4.431 25.397 1.00 98.31 199 SER A CA 1
ATOM 1539 C C . SER A 1 199 ? -18.427 -4.477 23.866 1.00 98.31 199 SER A C 1
ATOM 1541 O O . SER A 1 199 ? -17.377 -4.554 23.239 1.00 98.31 199 SER A O 1
ATOM 1543 N N . LEU A 1 200 ? -19.609 -4.393 23.245 1.00 98.56 200 LEU A N 1
ATOM 1544 C CA . LEU A 1 200 ? -19.716 -4.362 21.784 1.00 98.56 200 LEU A CA 1
ATOM 1545 C C . LEU A 1 200 ? -19.071 -3.103 21.184 1.00 98.56 200 LEU A C 1
ATOM 1547 O O . LEU A 1 200 ? -18.465 -3.166 20.115 1.00 98.56 200 LEU A O 1
ATOM 1551 N N . VAL A 1 201 ? -19.220 -1.952 21.844 1.00 98.75 201 VAL A N 1
ATOM 1552 C CA . VAL A 1 201 ? -18.572 -0.707 21.414 1.00 98.75 201 VAL A CA 1
ATOM 1553 C C . VAL A 1 201 ? -17.053 -0.846 21.480 1.00 98.75 201 VAL A C 1
ATOM 1555 O O . VAL A 1 201 ? -16.391 -0.452 20.521 1.00 98.75 201 VAL A O 1
ATOM 1558 N N . ASP A 1 202 ? -16.512 -1.452 22.536 1.00 98.50 202 ASP A N 1
ATOM 1559 C CA . ASP A 1 202 ? -15.073 -1.696 22.674 1.00 98.50 202 ASP A CA 1
ATOM 1560 C C . ASP A 1 202 ? -14.549 -2.617 21.555 1.00 98.50 202 ASP A C 1
ATOM 1562 O O . ASP A 1 202 ? -13.547 -2.304 20.906 1.00 98.50 202 ASP A O 1
ATOM 1566 N N . ASP A 1 203 ? -15.268 -3.698 21.233 1.00 98.50 203 ASP A N 1
ATOM 1567 C CA . ASP A 1 203 ? -14.923 -4.594 20.119 1.00 98.50 203 ASP A CA 1
ATOM 1568 C C . ASP A 1 203 ? -14.924 -3.865 18.764 1.00 98.50 203 ASP A C 1
ATOM 1570 O O . ASP A 1 203 ? -14.024 -4.046 17.935 1.00 98.50 203 ASP A O 1
ATOM 1574 N N . LEU A 1 204 ? -15.918 -3.001 18.531 1.00 98.69 204 LEU A N 1
ATOM 1575 C CA . LEU A 1 204 ? -15.997 -2.187 17.318 1.00 98.69 204 LEU A CA 1
ATOM 1576 C C . LEU A 1 204 ? -14.887 -1.135 17.254 1.00 98.69 204 LEU A C 1
ATOM 1578 O O . LEU A 1 204 ? -14.349 -0.889 16.173 1.00 98.69 204 LEU A O 1
ATOM 1582 N N . GLN A 1 205 ? -14.513 -0.530 18.381 1.00 98.62 205 GLN A N 1
ATOM 1583 C CA . GLN A 1 205 ? -13.384 0.395 18.451 1.00 98.62 205 GLN A CA 1
ATOM 1584 C C . GLN A 1 205 ? -12.067 -0.314 18.128 1.00 98.62 205 GLN A C 1
ATOM 1586 O O . GLN A 1 205 ? -11.296 0.194 17.312 1.00 98.62 205 GLN A O 1
ATOM 1591 N N . ASN A 1 206 ? -11.847 -1.511 18.676 1.00 98.62 206 ASN A N 1
ATOM 1592 C CA . ASN A 1 206 ? -10.680 -2.335 18.363 1.00 98.62 206 ASN A CA 1
ATOM 1593 C C . ASN A 1 206 ? -10.626 -2.682 16.868 1.00 98.62 206 ASN A C 1
ATOM 1595 O O . ASN A 1 206 ? -9.591 -2.517 16.220 1.00 98.62 206 ASN A O 1
ATOM 1599 N N . LYS A 1 207 ? -11.761 -3.085 16.284 1.00 98.69 207 LYS A N 1
ATOM 1600 C CA . LYS A 1 207 ? -11.852 -3.374 14.847 1.00 98.69 207 LYS A CA 1
ATOM 1601 C C . LYS A 1 207 ? -11.600 -2.135 13.983 1.00 98.69 207 LYS A C 1
ATOM 1603 O O . LYS A 1 207 ? -10.920 -2.236 12.967 1.00 98.69 207 LYS A O 1
ATOM 1608 N N . ASN A 1 208 ? -12.100 -0.968 14.388 1.00 98.69 208 ASN A N 1
ATOM 1609 C CA . ASN A 1 208 ? -11.828 0.293 13.697 1.00 98.69 208 ASN A CA 1
ATOM 1610 C C . ASN A 1 208 ? -10.343 0.669 13.740 1.00 98.69 208 ASN A C 1
ATOM 1612 O O . ASN A 1 208 ? -9.802 1.095 12.723 1.00 98.69 208 ASN A O 1
ATOM 1616 N N . GLN A 1 209 ? -9.666 0.486 14.878 1.00 98.69 209 GLN A N 1
ATOM 1617 C CA . GLN A 1 209 ? -8.223 0.728 14.978 1.00 98.69 209 GLN A CA 1
ATOM 1618 C C . GLN A 1 209 ? -7.427 -0.189 14.045 1.00 98.69 209 GLN A C 1
ATOM 1620 O O . GLN A 1 209 ? -6.491 0.266 13.392 1.00 98.69 209 GLN A O 1
ATOM 1625 N N . GLU A 1 210 ? -7.810 -1.462 13.944 1.00 98.56 210 GLU A N 1
ATOM 1626 C CA . GLU A 1 210 ? -7.172 -2.406 13.026 1.00 98.56 210 GLU A CA 1
ATOM 1627 C C . GLU A 1 210 ? -7.398 -2.026 11.555 1.00 98.56 210 GLU A C 1
ATOM 1629 O O . GLU A 1 210 ? -6.457 -2.010 10.765 1.00 98.56 210 GLU A O 1
ATOM 1634 N N . LEU A 1 211 ? -8.620 -1.627 11.189 1.00 98.69 211 LEU A N 1
ATOM 1635 C CA . LEU A 1 211 ? -8.916 -1.139 9.840 1.00 98.69 211 LEU A CA 1
ATOM 1636 C C . LEU A 1 211 ? -8.125 0.129 9.492 1.00 98.69 211 LEU A C 1
ATOM 1638 O O . LEU A 1 211 ? -7.655 0.252 8.364 1.00 98.69 211 LEU A O 1
ATOM 1642 N N . MET A 1 212 ? -7.928 1.052 10.440 1.00 98.56 212 MET A N 1
ATOM 1643 C CA . MET A 1 212 ? -7.073 2.223 10.212 1.00 98.56 212 MET A CA 1
ATOM 1644 C C . MET A 1 212 ? -5.628 1.820 9.906 1.00 98.56 212 MET A C 1
ATOM 1646 O O . MET A 1 212 ? -5.060 2.316 8.936 1.00 98.56 212 MET A O 1
ATOM 1650 N N . LYS A 1 213 ? -5.060 0.868 10.658 1.00 98.75 213 LYS A N 1
ATOM 1651 C CA . LYS A 1 213 ? -3.712 0.346 10.379 1.00 98.75 213 LYS A CA 1
ATOM 1652 C C . LYS A 1 213 ? -3.627 -0.304 8.998 1.00 98.75 213 LYS A C 1
ATOM 1654 O O . LYS A 1 213 ? -2.654 -0.091 8.283 1.00 98.75 213 LYS A O 1
ATOM 1659 N N . GLN A 1 214 ? -4.645 -1.064 8.593 1.00 98.69 214 GLN A N 1
ATOM 1660 C CA . GLN A 1 214 ? -4.693 -1.658 7.253 1.00 98.69 214 GLN A CA 1
ATOM 1661 C C . GLN A 1 214 ? -4.733 -0.591 6.154 1.00 98.69 214 GLN A C 1
ATOM 1663 O O . GLN A 1 214 ? -4.028 -0.717 5.156 1.00 98.69 214 GLN A O 1
ATOM 1668 N N . ILE A 1 215 ? -5.497 0.489 6.350 1.00 98.56 215 ILE A N 1
ATOM 1669 C CA . ILE A 1 215 ? -5.525 1.622 5.416 1.00 98.56 215 ILE A CA 1
ATOM 1670 C C . ILE A 1 215 ? -4.139 2.272 5.310 1.00 98.56 215 ILE A C 1
ATOM 1672 O O . ILE A 1 215 ? -3.690 2.543 4.197 1.00 98.56 215 ILE A O 1
ATOM 1676 N N . GLU A 1 216 ? -3.447 2.491 6.430 1.00 98.62 216 GLU A N 1
ATOM 1677 C CA . GLU A 1 216 ? -2.086 3.047 6.444 1.00 98.62 216 GLU A CA 1
ATOM 1678 C C . GLU A 1 216 ? -1.092 2.151 5.689 1.00 98.62 216 GLU A C 1
ATOM 1680 O O . GLU A 1 216 ? -0.314 2.646 4.870 1.00 98.62 216 GLU A O 1
ATOM 1685 N N . ILE A 1 217 ? -1.159 0.831 5.900 1.00 98.62 217 ILE A N 1
ATOM 1686 C CA . ILE A 1 217 ? -0.331 -0.144 5.176 1.00 98.62 217 ILE A CA 1
ATOM 1687 C C . ILE A 1 217 ? -0.606 -0.059 3.672 1.00 98.62 217 ILE A C 1
ATOM 1689 O O . ILE A 1 217 ? 0.329 0.134 2.897 1.00 98.62 217 ILE A O 1
ATOM 1693 N N . CYS A 1 218 ? -1.872 -0.111 3.249 1.00 98.56 218 CYS A N 1
ATOM 1694 C CA . CYS A 1 218 ? -2.230 -0.021 1.832 1.00 98.56 218 CYS A CA 1
ATOM 1695 C C . CYS A 1 218 ? -1.794 1.310 1.194 1.00 98.56 218 CYS A C 1
ATOM 1697 O O . CYS A 1 218 ? -1.424 1.353 0.019 1.00 98.56 218 CYS A O 1
ATOM 1699 N N . GLN A 1 219 ? -1.827 2.416 1.939 1.00 98.62 219 GLN A N 1
ATOM 1700 C CA . GLN A 1 219 ? -1.339 3.709 1.454 1.00 98.62 219 GLN A CA 1
ATOM 1701 C C . GLN A 1 219 ? 0.178 3.700 1.223 1.00 98.62 219 GLN A C 1
ATOM 1703 O O . GLN A 1 219 ? 0.639 4.187 0.186 1.00 98.62 219 GLN A O 1
ATOM 1708 N N . GLU A 1 220 ? 0.962 3.136 2.144 1.00 98.50 220 GLU A N 1
ATOM 1709 C CA . GLU A 1 220 ? 2.416 3.048 1.971 1.00 98.50 220 GLU A CA 1
ATOM 1710 C C . GLU A 1 220 ? 2.799 2.030 0.881 1.00 98.50 220 GLU A C 1
ATOM 1712 O O . GLU A 1 220 ? 3.697 2.304 0.084 1.00 98.50 220 GLU A O 1
ATOM 1717 N N . GLU A 1 221 ? 2.069 0.918 0.748 1.00 98.44 221 GLU A N 1
ATOM 1718 C CA . GLU A 1 221 ? 2.223 -0.030 -0.366 1.00 98.44 221 GLU A CA 1
ATOM 1719 C C . GLU A 1 221 ? 2.008 0.648 -1.725 1.00 98.44 221 GLU A C 1
ATOM 1721 O O . GLU A 1 221 ? 2.855 0.532 -2.615 1.00 98.44 221 GLU A O 1
ATOM 1726 N N . ASN A 1 222 ? 0.931 1.425 -1.877 1.00 98.56 222 ASN A N 1
ATOM 1727 C CA . ASN A 1 222 ? 0.668 2.182 -3.104 1.00 98.56 222 ASN A CA 1
ATOM 1728 C C . ASN A 1 222 ? 1.793 3.173 -3.417 1.00 98.56 222 ASN A C 1
ATOM 1730 O O . ASN A 1 222 ? 2.242 3.281 -4.556 1.00 98.56 222 ASN A O 1
ATOM 1734 N N . LYS A 1 223 ? 2.323 3.852 -2.400 1.00 98.75 223 LYS A N 1
ATOM 1735 C CA . LYS A 1 223 ? 3.442 4.785 -2.565 1.00 98.75 223 LYS A CA 1
ATOM 1736 C C . LYS A 1 223 ? 4.732 4.083 -2.998 1.00 98.75 223 LYS A C 1
ATOM 1738 O O . LYS A 1 223 ? 5.510 4.650 -3.772 1.00 98.75 223 LYS A O 1
ATOM 1743 N N . ILE A 1 224 ? 4.985 2.868 -2.510 1.00 98.50 224 ILE A N 1
ATOM 1744 C CA . ILE A 1 224 ? 6.111 2.035 -2.955 1.00 98.50 224 ILE A CA 1
ATOM 1745 C C . ILE A 1 224 ? 5.899 1.597 -4.408 1.00 98.50 224 ILE A C 1
ATOM 1747 O O . ILE A 1 224 ? 6.821 1.726 -5.220 1.00 98.50 224 ILE A O 1
ATOM 1751 N N . LEU A 1 225 ? 4.693 1.139 -4.755 1.00 98.69 225 LEU A N 1
ATOM 1752 C CA . LEU A 1 225 ? 4.333 0.752 -6.119 1.00 98.69 225 LEU A CA 1
ATOM 1753 C C . LEU A 1 225 ? 4.490 1.916 -7.104 1.00 98.69 225 LEU A C 1
ATOM 1755 O O . LEU A 1 225 ? 5.101 1.733 -8.156 1.00 98.69 225 LEU A O 1
ATOM 1759 N N . ASP A 1 226 ? 4.052 3.121 -6.743 1.00 98.69 226 ASP A N 1
ATOM 1760 C CA . ASP A 1 226 ? 4.209 4.324 -7.566 1.00 98.69 226 ASP A CA 1
ATOM 1761 C C . ASP A 1 226 ? 5.681 4.664 -7.820 1.00 98.69 226 ASP A C 1
ATOM 1763 O O . ASP A 1 226 ? 6.074 4.973 -8.949 1.00 98.69 226 ASP A O 1
ATOM 1767 N N . LYS A 1 227 ? 6.530 4.589 -6.785 1.00 98.69 227 LYS A N 1
ATOM 1768 C CA . LYS A 1 227 ? 7.979 4.802 -6.935 1.00 98.69 227 LYS A CA 1
ATOM 1769 C C . LYS A 1 227 ? 8.596 3.760 -7.866 1.00 98.69 227 LYS A C 1
ATOM 1771 O O . LYS A 1 227 ? 9.366 4.126 -8.752 1.00 98.69 227 LYS A O 1
ATOM 1776 N N . MET A 1 228 ? 8.236 2.488 -7.694 1.00 98.62 228 MET A N 1
ATOM 1777 C CA . MET A 1 228 ? 8.715 1.395 -8.541 1.00 98.62 228 MET A CA 1
ATOM 1778 C C . MET A 1 228 ? 8.267 1.577 -9.995 1.00 98.62 228 MET A C 1
ATOM 1780 O O . MET A 1 228 ? 9.068 1.409 -10.913 1.00 98.62 228 MET A O 1
ATOM 1784 N N . HIS A 1 229 ? 7.005 1.943 -10.223 1.00 98.69 229 HIS A N 1
ATOM 1785 C CA . HIS A 1 229 ? 6.480 2.167 -11.564 1.00 98.69 229 HIS A CA 1
ATOM 1786 C C . HIS A 1 229 ? 7.203 3.327 -12.254 1.00 98.69 229 HIS A C 1
ATOM 1788 O O . HIS A 1 229 ? 7.667 3.162 -13.379 1.00 98.69 229 HIS A O 1
ATOM 1794 N N . ARG A 1 230 ? 7.408 4.457 -11.562 1.00 98.62 230 ARG A N 1
ATOM 1795 C CA . ARG A 1 230 ? 8.187 5.590 -12.096 1.00 98.62 230 ARG A CA 1
ATOM 1796 C C . ARG A 1 230 ? 9.616 5.198 -12.463 1.00 98.62 230 ARG A C 1
ATOM 1798 O O . ARG A 1 230 ? 10.100 5.609 -13.511 1.00 98.62 230 ARG A O 1
ATOM 1805 N N . GLN A 1 231 ? 10.282 4.394 -11.633 1.00 98.50 231 GLN A N 1
ATOM 1806 C CA . GLN A 1 231 ? 11.624 3.887 -11.940 1.00 98.50 231 GLN A CA 1
ATOM 1807 C C . GLN A 1 231 ? 11.627 3.011 -13.196 1.00 98.50 231 GLN A C 1
ATOM 1809 O O . GLN A 1 231 ? 12.457 3.220 -14.076 1.00 98.50 231 GLN A O 1
ATOM 1814 N N . LYS A 1 232 ? 10.674 2.077 -13.311 1.00 98.69 232 LYS A N 1
ATOM 1815 C CA . LYS A 1 232 ? 10.541 1.223 -14.500 1.00 98.69 232 LYS A CA 1
ATOM 1816 C C . LYS A 1 232 ? 10.254 2.034 -15.761 1.00 98.69 232 LYS A C 1
ATOM 1818 O O . LYS A 1 232 ? 10.834 1.746 -16.800 1.00 98.69 232 LYS A O 1
ATOM 1823 N N . VAL A 1 233 ? 9.400 3.056 -15.679 1.00 98.81 233 VAL A N 1
ATOM 1824 C CA . VAL A 1 233 ? 9.133 3.963 -16.807 1.00 98.81 233 VAL A CA 1
ATOM 1825 C C . VAL A 1 233 ? 10.414 4.685 -17.230 1.00 98.81 233 VAL A C 1
ATOM 1827 O O . VAL A 1 233 ? 10.751 4.654 -18.409 1.00 98.81 233 VAL A O 1
ATOM 1830 N N . ALA A 1 234 ? 11.184 5.231 -16.284 1.00 98.56 234 ALA A N 1
ATOM 1831 C CA . ALA A 1 234 ? 12.458 5.886 -16.589 1.00 98.56 234 ALA A CA 1
ATOM 1832 C C . ALA A 1 234 ? 13.490 4.927 -17.223 1.00 98.56 234 ALA A C 1
ATOM 1834 O O . ALA A 1 234 ? 14.245 5.311 -18.116 1.00 98.56 234 ALA A O 1
ATOM 1835 N N . GLU A 1 235 ? 13.526 3.663 -16.791 1.00 98.69 235 GLU A N 1
ATOM 1836 C CA . GLU A 1 235 ? 14.381 2.637 -17.397 1.00 98.69 235 GLU A CA 1
ATOM 1837 C C . GLU A 1 235 ? 13.948 2.305 -18.832 1.00 98.69 235 GLU A C 1
ATOM 1839 O O . GLU A 1 235 ? 14.787 2.249 -19.733 1.00 98.69 235 GLU A O 1
ATOM 1844 N N . VAL A 1 236 ? 12.642 2.158 -19.070 1.00 98.81 236 VAL A N 1
ATOM 1845 C CA . VAL A 1 236 ? 12.084 1.948 -20.413 1.00 98.81 236 VAL A CA 1
ATOM 1846 C C . VAL A 1 236 ? 12.383 3.138 -21.326 1.00 98.81 236 VAL A C 1
ATOM 1848 O O . VAL A 1 236 ? 12.780 2.938 -22.473 1.00 98.81 236 VAL A O 1
ATOM 1851 N N . GLU A 1 237 ? 12.259 4.372 -20.838 1.00 98.62 237 GLU A N 1
ATOM 1852 C CA . GLU A 1 237 ? 12.614 5.581 -21.592 1.00 98.62 237 GLU A CA 1
ATOM 1853 C C . GLU A 1 237 ? 14.099 5.591 -21.978 1.00 98.62 237 GLU A C 1
ATOM 1855 O O . GLU A 1 237 ? 14.434 5.864 -23.134 1.00 98.62 237 GLU A O 1
ATOM 1860 N N . LYS A 1 238 ? 14.988 5.214 -21.049 1.00 98.81 238 LYS A N 1
ATOM 1861 C CA . LYS A 1 238 ? 16.426 5.092 -21.317 1.00 98.81 238 LYS A CA 1
ATOM 1862 C C . LYS A 1 238 ? 16.719 4.030 -22.377 1.00 98.81 238 LYS A C 1
ATOM 1864 O O . LYS A 1 238 ? 17.469 4.305 -23.308 1.00 98.81 238 LYS A O 1
ATOM 1869 N N . LEU A 1 239 ? 16.117 2.845 -22.269 1.00 98.69 239 LEU A N 1
ATOM 1870 C CA . LEU A 1 239 ? 16.273 1.788 -23.275 1.00 98.69 239 LEU A CA 1
ATOM 1871 C C . LEU A 1 239 ? 15.729 2.221 -24.640 1.00 98.69 239 LEU A C 1
ATOM 1873 O O . LEU A 1 239 ? 16.337 1.948 -25.671 1.00 98.69 239 LEU A O 1
ATOM 1877 N N . THR A 1 240 ? 14.615 2.950 -24.656 1.00 98.62 240 THR A N 1
ATOM 1878 C CA . THR A 1 240 ? 14.046 3.495 -25.893 1.00 98.62 240 THR A CA 1
ATOM 1879 C C . THR A 1 240 ? 15.009 4.491 -26.545 1.00 98.62 240 THR A C 1
ATOM 1881 O O . THR A 1 240 ? 15.179 4.473 -27.761 1.00 98.62 240 THR A O 1
ATOM 1884 N N . GLN A 1 241 ? 15.683 5.329 -25.753 1.00 98.69 241 GLN A N 1
ATOM 1885 C CA . GLN A 1 241 ? 16.719 6.235 -26.252 1.00 98.69 241 GLN A CA 1
ATOM 1886 C C . GLN A 1 241 ? 17.918 5.470 -26.832 1.00 98.69 241 GLN A C 1
ATOM 1888 O O . GLN A 1 241 ? 18.338 5.776 -27.946 1.00 98.69 241 GLN A O 1
ATOM 1893 N N . THR A 1 242 ? 18.420 4.436 -26.145 1.00 98.69 242 THR A N 1
ATOM 1894 C CA . THR A 1 242 ? 19.548 3.644 -26.668 1.00 98.69 242 THR A CA 1
ATOM 1895 C C . THR A 1 242 ? 19.183 2.893 -27.945 1.00 98.69 242 THR A C 1
ATOM 1897 O O . THR A 1 242 ? 20.022 2.747 -28.826 1.00 98.69 242 THR A O 1
ATOM 1900 N N . VAL A 1 243 ? 17.935 2.429 -28.080 1.00 98.81 243 VAL A N 1
ATOM 1901 C CA . VAL A 1 243 ? 17.452 1.823 -29.331 1.00 98.81 243 VAL A CA 1
ATOM 1902 C C . VAL A 1 243 ? 17.500 2.835 -30.476 1.00 98.81 243 VAL A C 1
ATOM 1904 O O . VAL A 1 243 ? 18.062 2.509 -31.517 1.00 98.81 243 VAL A O 1
ATOM 1907 N N . ARG A 1 244 ? 17.012 4.070 -30.278 1.00 98.62 244 ARG A N 1
ATOM 1908 C CA . ARG A 1 244 ? 17.076 5.115 -31.319 1.00 98.62 244 ARG A CA 1
ATOM 1909 C C . ARG A 1 244 ? 18.512 5.433 -31.741 1.00 98.62 244 ARG A C 1
ATOM 1911 O O . ARG A 1 244 ? 18.796 5.516 -32.930 1.00 98.62 244 ARG A O 1
ATOM 1918 N N . GLU A 1 245 ? 19.434 5.551 -30.787 1.00 98.62 245 GLU A N 1
ATOM 1919 C CA . GLU A 1 245 ? 20.858 5.791 -31.076 1.00 98.62 245 GLU A CA 1
ATOM 1920 C C . GLU A 1 245 ? 21.485 4.649 -31.892 1.00 98.62 245 GLU A C 1
ATOM 1922 O O . GLU A 1 245 ? 22.263 4.883 -32.820 1.00 98.62 245 GLU A O 1
ATOM 1927 N N . LEU A 1 246 ? 21.127 3.400 -31.581 1.00 98.62 246 LEU A N 1
ATOM 1928 C CA . LEU A 1 246 ? 21.575 2.239 -32.347 1.00 98.62 246 LEU A CA 1
ATOM 1929 C C . LEU A 1 246 ? 20.972 2.213 -33.756 1.00 98.62 246 LEU A C 1
ATOM 1931 O O . LEU A 1 246 ? 21.683 1.892 -34.706 1.00 98.62 246 LEU A O 1
ATOM 1935 N N . GLU A 1 247 ? 19.696 2.566 -33.913 1.00 98.56 247 GLU A N 1
ATOM 1936 C CA . GLU A 1 247 ? 19.047 2.686 -35.224 1.00 98.56 247 GLU A CA 1
ATOM 1937 C C . GLU A 1 247 ? 19.754 3.730 -36.102 1.00 98.56 247 GLU A C 1
ATOM 1939 O O . GLU A 1 247 ? 20.077 3.448 -37.259 1.00 98.56 247 GLU A O 1
ATOM 1944 N N . GLU A 1 248 ? 20.082 4.899 -35.547 1.00 98.44 248 GLU A N 1
ATOM 1945 C CA . GLU A 1 248 ? 20.855 5.938 -36.238 1.00 98.44 248 GLU A CA 1
ATOM 1946 C C . GLU A 1 248 ? 22.255 5.448 -36.634 1.00 98.44 248 GLU A C 1
ATOM 1948 O O . GLU A 1 248 ? 22.687 5.640 -37.776 1.00 98.44 248 GLU A O 1
ATOM 1953 N N . ALA A 1 249 ? 22.956 4.756 -35.730 1.00 98.44 249 ALA A N 1
ATOM 1954 C CA . ALA A 1 249 ? 24.269 4.183 -36.013 1.00 98.44 249 ALA A CA 1
ATOM 1955 C C . ALA A 1 249 ? 24.212 3.117 -37.122 1.00 98.44 249 ALA A C 1
ATOM 1957 O O . ALA A 1 249 ? 25.097 3.066 -37.980 1.00 98.44 249 ALA A O 1
ATOM 1958 N N . VAL A 1 250 ? 23.163 2.289 -37.148 1.00 98.56 250 VAL A N 1
ATOM 1959 C CA . VAL A 1 250 ? 22.933 1.297 -38.208 1.00 98.56 250 VAL A CA 1
ATOM 1960 C C . VAL A 1 250 ? 22.669 1.983 -39.548 1.00 98.56 250 VAL A C 1
ATOM 1962 O O . VAL A 1 250 ? 23.256 1.581 -40.556 1.00 98.56 250 VAL A O 1
ATOM 1965 N N . LEU A 1 251 ? 21.847 3.037 -39.578 1.00 98.38 251 LEU A N 1
ATOM 1966 C CA . LEU A 1 251 ? 21.596 3.819 -40.794 1.00 98.38 251 LEU A CA 1
ATOM 1967 C C . LEU A 1 251 ? 22.886 4.457 -41.329 1.00 98.38 251 LEU A C 1
ATOM 1969 O O . LEU A 1 251 ? 23.193 4.331 -42.519 1.00 98.38 251 LEU A O 1
ATOM 1973 N N . ALA A 1 252 ? 23.686 5.070 -40.453 1.00 98.31 252 ALA A N 1
ATOM 1974 C CA . ALA A 1 252 ? 24.987 5.634 -40.807 1.00 98.31 252 ALA A CA 1
ATOM 1975 C C . ALA A 1 252 ? 25.963 4.556 -41.315 1.00 98.31 252 ALA A C 1
ATOM 1977 O O . ALA A 1 252 ? 26.636 4.747 -42.332 1.00 98.31 252 ALA A O 1
ATOM 1978 N N . GLY A 1 253 ? 25.997 3.391 -40.662 1.00 98.25 253 GLY A N 1
ATOM 1979 C CA . GLY A 1 253 ? 26.780 2.234 -41.095 1.00 98.25 253 GLY A CA 1
ATOM 1980 C C . GLY A 1 253 ? 26.360 1.720 -42.476 1.00 98.25 253 GLY A C 1
ATOM 1981 O O . GLY A 1 253 ? 27.214 1.403 -43.305 1.00 98.25 253 GLY A O 1
ATOM 1982 N N . GLY A 1 254 ? 25.056 1.705 -42.767 1.00 97.88 254 GLY A N 1
ATOM 1983 C CA . GLY A 1 254 ? 24.512 1.375 -44.085 1.00 97.88 254 GLY A CA 1
ATOM 1984 C C . GLY A 1 254 ? 24.976 2.346 -45.175 1.00 97.88 254 GLY A C 1
ATOM 1985 O O . GLY A 1 254 ? 25.423 1.910 -46.240 1.00 97.88 254 GLY A O 1
ATOM 1986 N N . ALA A 1 255 ? 24.946 3.652 -44.896 1.00 97.62 255 ALA A N 1
ATOM 1987 C CA . ALA A 1 255 ? 25.453 4.677 -45.809 1.00 97.62 255 ALA A CA 1
ATOM 1988 C C . ALA A 1 255 ? 26.963 4.522 -46.071 1.00 97.62 255 ALA A C 1
ATOM 1990 O O . ALA A 1 255 ? 27.396 4.531 -47.226 1.00 97.62 255 ALA A O 1
ATOM 1991 N N . ALA A 1 256 ? 27.759 4.293 -45.021 1.00 97.69 256 ALA A N 1
ATOM 1992 C CA . ALA A 1 256 ? 29.195 4.048 -45.143 1.00 97.69 256 ALA A CA 1
ATOM 1993 C C . ALA A 1 256 ? 29.498 2.780 -45.962 1.00 97.69 256 ALA A C 1
ATOM 1995 O O . ALA A 1 256 ? 30.357 2.797 -46.846 1.00 97.69 256 ALA A O 1
ATOM 1996 N N . ALA A 1 257 ? 28.760 1.689 -45.733 1.00 97.62 257 ALA A N 1
ATOM 1997 C CA . ALA A 1 257 ? 28.906 0.455 -46.500 1.00 97.62 257 ALA A CA 1
ATOM 1998 C C . ALA A 1 257 ? 28.585 0.654 -47.992 1.00 97.62 257 ALA A C 1
ATOM 2000 O O . ALA A 1 257 ? 29.264 0.081 -48.847 1.00 97.62 257 ALA A O 1
ATOM 2001 N N . ASN A 1 258 ? 27.586 1.479 -48.321 1.00 98.00 258 ASN A N 1
ATOM 2002 C CA . ASN A 1 258 ? 27.273 1.831 -49.707 1.00 98.00 258 ASN A CA 1
ATOM 2003 C C . ASN A 1 258 ? 28.401 2.642 -50.354 1.00 98.00 258 ASN A C 1
ATOM 2005 O O . ASN A 1 258 ? 28.870 2.257 -51.423 1.00 98.00 258 ASN A O 1
ATOM 2009 N N . ALA A 1 259 ? 28.930 3.658 -49.665 1.00 97.94 259 ALA A N 1
ATOM 2010 C CA . ALA A 1 259 ? 30.075 4.425 -50.155 1.00 97.94 259 ALA A CA 1
ATOM 2011 C C . ALA A 1 259 ? 31.299 3.530 -50.433 1.00 97.94 259 ALA A C 1
ATOM 2013 O O . ALA A 1 259 ? 31.947 3.656 -51.471 1.00 97.94 259 ALA A O 1
ATOM 2014 N N . VAL A 1 260 ? 31.591 2.565 -49.550 1.00 98.31 260 VAL A N 1
ATOM 2015 C CA . VAL A 1 260 ? 32.676 1.590 -49.762 1.00 98.31 260 VAL A CA 1
ATOM 2016 C C . VAL A 1 260 ? 32.433 0.734 -51.009 1.00 98.31 260 VAL A C 1
ATOM 2018 O O . VAL A 1 260 ? 33.368 0.496 -51.779 1.00 98.31 260 VAL A O 1
ATOM 2021 N N . ARG A 1 261 ? 31.196 0.272 -51.244 1.00 98.38 261 ARG A N 1
ATOM 2022 C CA . ARG A 1 261 ? 30.850 -0.485 -52.462 1.00 98.38 261 ARG A CA 1
ATOM 2023 C C . ARG A 1 261 ? 31.042 0.357 -53.725 1.00 98.38 261 ARG A C 1
ATOM 2025 O O . ARG A 1 261 ? 31.571 -0.167 -54.706 1.00 98.38 261 ARG A O 1
ATOM 2032 N N . ASP A 1 262 ? 30.668 1.632 -53.694 1.00 98.19 262 ASP A N 1
ATOM 2033 C CA . ASP A 1 262 ? 30.802 2.542 -54.836 1.00 98.19 262 ASP A CA 1
ATOM 2034 C C . ASP A 1 262 ? 32.268 2.852 -55.151 1.00 98.19 262 ASP A C 1
ATOM 2036 O O . ASP A 1 262 ? 32.693 2.709 -56.300 1.00 98.19 262 ASP A O 1
ATOM 2040 N N . TYR A 1 263 ? 33.087 3.156 -54.138 1.00 98.06 263 TYR A N 1
ATOM 2041 C CA . TYR A 1 263 ? 34.531 3.317 -54.330 1.00 98.06 263 TYR A CA 1
ATOM 2042 C C . TYR A 1 263 ? 35.180 2.042 -54.867 1.00 98.06 263 TYR A C 1
ATOM 2044 O O . TYR A 1 263 ? 35.990 2.104 -55.792 1.00 98.06 263 TYR A O 1
ATOM 2052 N N . ARG A 1 264 ? 34.798 0.869 -54.346 1.00 97.94 264 ARG A N 1
ATOM 2053 C CA . ARG A 1 264 ? 35.298 -0.419 -54.845 1.00 97.94 264 ARG A CA 1
ATOM 2054 C C . ARG A 1 264 ? 34.948 -0.630 -56.319 1.00 97.94 264 ARG A C 1
ATOM 2056 O O . ARG A 1 264 ? 35.803 -1.084 -57.076 1.00 97.94 264 ARG A O 1
ATOM 2063 N N . ARG A 1 265 ? 33.726 -0.280 -56.734 1.00 98.38 265 ARG A N 1
ATOM 2064 C CA . ARG A 1 265 ? 33.310 -0.321 -58.144 1.00 98.38 265 ARG A CA 1
ATOM 2065 C C . ARG A 1 265 ? 34.153 0.628 -58.994 1.00 98.38 265 ARG A C 1
ATOM 2067 O O . ARG A 1 265 ? 34.697 0.196 -60.004 1.00 98.38 265 ARG A O 1
ATOM 2074 N N . LYS A 1 266 ? 34.337 1.877 -58.553 1.00 98.31 266 LYS A N 1
ATOM 2075 C CA . LYS A 1 266 ? 35.127 2.876 -59.287 1.00 98.31 266 LYS A CA 1
ATOM 2076 C C . LYS A 1 266 ? 36.585 2.453 -59.459 1.00 98.31 266 LYS A C 1
ATOM 2078 O O . LYS A 1 266 ? 37.153 2.622 -60.533 1.00 98.31 266 LYS A O 1
ATOM 2083 N N . VAL A 1 267 ? 37.186 1.864 -58.426 1.00 98.25 267 VAL A N 1
ATOM 2084 C CA . VAL A 1 267 ? 38.542 1.300 -58.504 1.00 98.25 267 VAL A CA 1
ATOM 2085 C C . VAL A 1 267 ? 38.606 0.157 -59.515 1.00 98.25 267 VAL A C 1
ATOM 2087 O O . VAL A 1 267 ? 39.570 0.078 -60.275 1.00 98.25 267 VAL A O 1
ATOM 2090 N N . GLN A 1 268 ? 37.591 -0.710 -59.553 1.00 97.94 268 GLN A N 1
ATOM 2091 C CA . GLN A 1 268 ? 37.530 -1.794 -60.529 1.00 97.94 268 GLN A CA 1
ATOM 2092 C C . GLN A 1 268 ? 37.441 -1.257 -61.966 1.00 97.94 268 GLN A C 1
ATOM 2094 O O . GLN A 1 268 ? 38.230 -1.683 -62.806 1.00 97.94 268 GLN A O 1
ATOM 2099 N N . GLU A 1 269 ? 36.565 -0.281 -62.222 1.00 98.00 269 GLU A N 1
ATOM 2100 C CA . GLU A 1 269 ? 36.449 0.400 -63.522 1.00 98.00 269 GLU A CA 1
ATOM 2101 C C . GLU A 1 269 ? 37.783 1.023 -63.956 1.00 98.00 269 GLU A C 1
ATOM 2103 O O . GLU A 1 269 ? 38.281 0.716 -65.036 1.00 98.00 269 GLU A O 1
ATOM 2108 N N . MET A 1 270 ? 38.418 1.819 -63.085 1.00 98.06 270 MET A N 1
ATOM 2109 C CA . MET A 1 270 ? 39.719 2.440 -63.378 1.00 98.06 270 MET A CA 1
ATOM 2110 C C . MET A 1 270 ? 40.812 1.402 -63.642 1.00 98.06 270 MET A C 1
ATOM 2112 O O . MET A 1 270 ? 41.704 1.626 -64.453 1.00 98.06 270 MET A O 1
ATOM 2116 N N . ASN A 1 271 ? 40.782 0.261 -62.955 1.00 98.00 271 ASN A N 1
ATOM 2117 C CA . ASN A 1 271 ? 41.747 -0.806 -63.190 1.00 98.00 271 ASN A CA 1
ATOM 2118 C C . ASN A 1 271 ? 41.524 -1.476 -64.553 1.00 98.00 271 ASN A C 1
ATOM 2120 O O . ASN A 1 271 ? 42.490 -1.839 -65.223 1.00 98.00 271 ASN A O 1
ATOM 2124 N N . ASP A 1 272 ? 40.273 -1.638 -64.978 1.00 97.88 272 ASP A N 1
ATOM 2125 C CA . ASP A 1 272 ? 39.958 -2.188 -66.293 1.00 97.88 272 ASP A CA 1
ATOM 2126 C C . ASP A 1 272 ? 40.320 -1.201 -67.417 1.00 97.88 272 ASP A C 1
ATOM 2128 O O . ASP A 1 272 ? 40.963 -1.619 -68.383 1.00 97.88 272 ASP A O 1
ATOM 2132 N N . GLU A 1 273 ? 40.074 0.101 -67.231 1.00 97.88 273 GLU A N 1
ATOM 2133 C CA . GLU A 1 273 ? 40.577 1.183 -68.098 1.00 97.88 273 GLU A CA 1
ATOM 2134 C C . GLU A 1 273 ? 42.113 1.227 -68.142 1.00 97.88 273 GLU A C 1
ATOM 2136 O O . GLU A 1 273 ? 42.722 1.345 -69.206 1.00 97.88 273 GLU A O 1
ATOM 2141 N N . ARG A 1 274 ? 42.786 1.065 -66.997 1.00 98.12 274 ARG A N 1
ATOM 2142 C CA . ARG A 1 274 ? 44.251 0.987 -66.955 1.00 98.12 274 ARG A CA 1
ATOM 2143 C C . ARG A 1 274 ? 44.752 -0.173 -67.804 1.00 98.12 274 ARG A C 1
ATOM 2145 O O . ARG A 1 274 ? 45.672 0.000 -68.593 1.00 98.12 274 ARG A O 1
ATOM 2152 N N . LYS A 1 275 ? 44.128 -1.352 -67.695 1.00 98.19 275 LYS A N 1
ATOM 2153 C CA . LYS A 1 275 ? 44.505 -2.513 -68.514 1.00 98.19 275 LYS A CA 1
ATOM 2154 C C . LYS A 1 275 ? 44.248 -2.271 -70.003 1.00 98.19 275 LYS A C 1
ATOM 2156 O O . LYS A 1 275 ? 44.970 -2.837 -70.825 1.00 98.19 275 LYS A O 1
ATOM 2161 N N . THR A 1 276 ? 43.202 -1.540 -70.398 1.00 97.62 276 THR A N 1
ATOM 2162 C CA . THR A 1 276 ? 42.987 -1.202 -71.818 1.00 97.62 276 THR A CA 1
ATOM 2163 C C . THR A 1 276 ? 44.057 -0.232 -72.305 1.00 97.62 276 THR A C 1
ATOM 2165 O O . THR A 1 276 ? 44.709 -0.532 -73.305 1.00 97.62 276 THR A O 1
ATOM 2168 N N . LEU A 1 277 ? 44.341 0.827 -71.544 1.00 98.06 277 LEU A N 1
ATOM 2169 C CA . LEU A 1 277 ? 45.402 1.790 -71.848 1.00 98.06 277 LEU A CA 1
ATOM 2170 C C . LEU A 1 277 ? 46.791 1.140 -71.890 1.00 98.06 277 LEU A C 1
ATOM 2172 O O . LEU A 1 277 ? 47.565 1.425 -72.795 1.00 98.06 277 LEU A O 1
ATOM 2176 N N . ASP A 1 278 ? 47.104 0.210 -70.985 1.00 98.00 278 ASP A N 1
ATOM 2177 C CA . ASP A 1 278 ? 48.369 -0.539 -70.993 1.00 98.00 278 ASP A CA 1
ATOM 2178 C C . ASP A 1 278 ? 48.538 -1.334 -72.301 1.00 98.00 278 ASP A C 1
ATOM 2180 O O . ASP A 1 278 ? 49.622 -1.374 -72.894 1.00 98.00 278 ASP A O 1
ATOM 2184 N N . ARG A 1 279 ? 47.453 -1.946 -72.799 1.00 97.88 279 ARG A N 1
ATOM 2185 C CA . ARG A 1 279 ? 47.461 -2.670 -74.081 1.00 97.88 279 ARG A CA 1
ATOM 2186 C C . ARG A 1 279 ? 47.602 -1.721 -75.266 1.00 97.88 279 ARG A C 1
ATOM 2188 O O . ARG A 1 279 ? 48.326 -2.042 -76.206 1.00 97.88 279 ARG A O 1
ATOM 2195 N N . GLU A 1 280 ? 46.922 -0.582 -75.245 1.00 97.44 280 GLU A N 1
ATOM 2196 C CA . GLU A 1 280 ? 47.035 0.444 -76.285 1.00 97.44 280 GLU A CA 1
ATOM 2197 C C . GLU A 1 280 ? 48.435 1.052 -76.323 1.00 97.44 280 GLU A C 1
ATOM 2199 O O . GLU A 1 280 ? 49.037 1.134 -77.391 1.00 97.44 280 GLU A O 1
ATOM 2204 N N . LEU A 1 281 ? 49.008 1.367 -75.162 1.00 97.69 281 LEU A N 1
ATOM 2205 C CA . LEU A 1 281 ? 50.381 1.833 -75.023 1.00 97.69 281 LEU A CA 1
ATOM 2206 C C . LEU A 1 281 ? 51.366 0.807 -75.590 1.00 97.69 281 LEU A C 1
ATOM 2208 O O . LEU A 1 281 ? 52.286 1.175 -76.319 1.00 97.69 281 LEU A O 1
ATOM 2212 N N . ALA A 1 282 ? 51.178 -0.483 -75.297 1.00 97.50 282 ALA A N 1
ATOM 2213 C CA . ALA A 1 282 ? 52.004 -1.541 -75.872 1.00 97.50 282 ALA A CA 1
ATOM 2214 C C . ALA A 1 282 ? 51.895 -1.582 -77.410 1.00 97.50 282 ALA A C 1
ATOM 2216 O O . ALA A 1 282 ? 52.918 -1.644 -78.094 1.00 97.50 282 ALA A O 1
ATOM 2217 N N . ARG A 1 283 ? 50.681 -1.473 -77.972 1.00 97.50 283 ARG A N 1
ATOM 2218 C CA . ARG A 1 283 ? 50.459 -1.399 -79.433 1.00 97.50 283 ARG A CA 1
ATOM 2219 C C . ARG A 1 283 ? 51.103 -0.157 -80.053 1.00 97.50 283 ARG A C 1
ATOM 2221 O O . ARG A 1 283 ? 51.736 -0.256 -81.107 1.00 97.50 283 ARG A O 1
ATOM 2228 N N . ALA A 1 284 ? 50.982 0.994 -79.397 1.00 97.12 284 ALA A N 1
ATOM 2229 C CA . ALA A 1 284 ? 51.588 2.247 -79.828 1.00 97.12 284 ALA A CA 1
ATOM 2230 C C . ALA A 1 284 ? 53.119 2.157 -79.810 1.00 97.12 284 ALA A C 1
ATOM 2232 O O . ALA A 1 284 ? 53.751 2.521 -80.796 1.00 97.12 284 ALA A O 1
ATOM 2233 N N . LYS A 1 285 ? 53.720 1.582 -78.758 1.00 97.25 285 LYS A N 1
ATOM 2234 C CA . LYS A 1 285 ? 55.169 1.320 -78.681 1.00 97.25 285 LYS A CA 1
ATOM 2235 C C . LYS A 1 285 ? 55.654 0.429 -79.823 1.00 97.25 285 LYS A C 1
ATOM 2237 O O . LYS A 1 285 ? 56.652 0.751 -80.458 1.00 97.25 285 LYS A O 1
ATOM 2242 N N . VAL A 1 286 ? 54.942 -0.661 -80.122 1.00 97.12 286 VAL A N 1
ATOM 2243 C CA . VAL A 1 286 ? 55.276 -1.533 -81.264 1.00 97.12 286 VAL A CA 1
ATOM 2244 C C . VAL A 1 286 ? 55.196 -0.759 -82.581 1.00 97.12 286 VAL A C 1
ATOM 2246 O O . VAL A 1 286 ? 56.094 -0.864 -83.413 1.00 97.12 286 VAL A O 1
ATOM 2249 N N . THR A 1 287 ? 54.151 0.046 -82.765 1.00 96.06 287 THR A N 1
ATOM 2250 C CA . THR A 1 287 ? 53.969 0.860 -83.976 1.00 96.06 287 THR A CA 1
ATOM 2251 C C . THR A 1 287 ? 55.069 1.913 -84.114 1.00 96.06 287 THR A C 1
ATOM 2253 O O . THR A 1 287 ? 55.670 2.023 -85.178 1.00 96.06 287 THR A O 1
ATOM 2256 N N . ALA A 1 288 ? 55.406 2.620 -83.034 1.00 96.06 288 ALA A N 1
ATOM 2257 C CA . ALA A 1 288 ? 56.497 3.589 -82.996 1.00 96.06 288 ALA A CA 1
ATOM 2258 C C . ALA A 1 288 ? 57.851 2.936 -83.308 1.00 96.06 288 ALA A C 1
ATOM 2260 O O . ALA A 1 288 ? 58.597 3.460 -84.128 1.00 96.06 288 ALA A O 1
ATOM 2261 N N . ASN A 1 289 ? 58.140 1.760 -82.741 1.00 95.19 289 ASN A N 1
ATOM 2262 C CA . ASN A 1 289 ? 59.358 1.009 -83.055 1.00 95.19 289 ASN A CA 1
ATOM 2263 C C . ASN A 1 289 ? 59.418 0.600 -84.536 1.00 95.19 289 ASN A C 1
ATOM 2265 O O . ASN A 1 289 ? 60.479 0.686 -85.156 1.00 95.19 289 ASN A O 1
ATOM 2269 N N . ARG A 1 290 ? 58.286 0.194 -85.133 1.00 94.56 290 ARG A N 1
ATOM 2270 C CA . ARG A 1 290 ? 58.206 -0.107 -86.574 1.00 94.56 290 ARG A CA 1
ATOM 2271 C C . ARG A 1 290 ? 58.491 1.131 -87.419 1.00 94.56 290 ARG A C 1
ATOM 2273 O O . ARG A 1 290 ? 59.311 1.047 -88.325 1.00 94.56 290 ARG A O 1
ATOM 2280 N N . VAL A 1 291 ? 57.864 2.266 -87.106 1.00 94.06 291 VAL A N 1
ATOM 2281 C CA . VAL A 1 291 ? 58.106 3.543 -87.800 1.00 94.06 291 VAL A CA 1
ATOM 2282 C C . VAL A 1 291 ? 59.567 3.964 -87.663 1.00 94.06 291 VAL A C 1
ATOM 2284 O O . VAL A 1 291 ? 60.199 4.261 -88.667 1.00 94.06 291 VAL A O 1
ATOM 2287 N N . ALA A 1 292 ? 60.135 3.911 -86.457 1.00 88.81 292 ALA A N 1
ATOM 2288 C CA . ALA A 1 292 ? 61.544 4.219 -86.226 1.00 88.81 292 ALA A CA 1
ATOM 2289 C C . ALA A 1 292 ? 62.474 3.321 -87.057 1.00 88.81 292 ALA A C 1
ATOM 2291 O O . ALA A 1 292 ? 63.451 3.809 -87.611 1.00 88.81 292 ALA A O 1
ATOM 2292 N N . THR A 1 293 ? 62.148 2.031 -87.199 1.00 87.62 293 THR A N 1
ATOM 2293 C CA . THR A 1 293 ? 62.909 1.102 -88.052 1.00 87.62 293 THR A CA 1
ATOM 2294 C C . THR A 1 293 ? 62.802 1.469 -89.536 1.00 87.62 293 THR A C 1
ATOM 2296 O O . THR A 1 293 ? 63.809 1.449 -90.237 1.00 87.62 293 THR A O 1
ATOM 2299 N N . VAL A 1 294 ? 61.605 1.826 -90.020 1.00 88.56 294 VAL A N 1
ATOM 2300 C CA . VAL A 1 294 ? 61.392 2.275 -91.410 1.00 88.56 294 VAL A CA 1
ATOM 2301 C C . VAL A 1 294 ? 62.175 3.559 -91.691 1.00 88.56 294 VAL A C 1
ATOM 2303 O O . VAL A 1 294 ? 62.951 3.586 -92.639 1.00 88.56 294 VAL A O 1
ATOM 2306 N N . VAL A 1 295 ? 62.056 4.570 -90.826 1.00 86.81 295 VAL A N 1
ATOM 2307 C CA . VAL A 1 295 ? 62.801 5.834 -90.951 1.00 86.81 295 VAL A CA 1
ATOM 2308 C C . VAL A 1 295 ? 64.307 5.585 -90.880 1.00 86.81 295 VAL A C 1
ATOM 2310 O O . VAL A 1 295 ? 65.051 6.114 -91.692 1.00 86.81 295 VAL A O 1
ATOM 2313 N N . ALA A 1 296 ? 64.789 4.740 -89.965 1.00 83.88 296 ALA A N 1
ATOM 2314 C CA . ALA A 1 296 ? 66.212 4.411 -89.904 1.00 83.88 296 ALA A CA 1
ATOM 2315 C C . ALA A 1 296 ? 66.716 3.768 -91.206 1.00 83.88 296 ALA A C 1
ATOM 2317 O O . ALA A 1 296 ? 67.820 4.087 -91.635 1.00 83.88 296 ALA A O 1
ATOM 2318 N N . ASN A 1 297 ? 65.917 2.905 -91.847 1.00 82.69 297 ASN A N 1
ATOM 2319 C CA . ASN A 1 297 ? 66.270 2.295 -93.132 1.00 82.69 297 ASN A CA 1
ATOM 2320 C C . ASN A 1 297 ? 66.332 3.313 -94.281 1.00 82.69 297 ASN A C 1
ATOM 2322 O O . ASN A 1 297 ? 67.211 3.190 -95.126 1.00 82.69 297 ASN A O 1
ATOM 2326 N N . GLU A 1 298 ? 65.457 4.323 -94.309 1.00 82.94 298 GLU A N 1
ATOM 2327 C CA . GLU A 1 298 ? 65.517 5.413 -95.303 1.00 82.94 298 GLU A CA 1
ATOM 2328 C C . GLU A 1 298 ? 66.798 6.260 -95.186 1.00 82.94 298 GLU A C 1
ATOM 2330 O O . GLU A 1 298 ? 67.224 6.876 -96.157 1.00 82.94 298 GLU A O 1
ATOM 2335 N N . TRP A 1 299 ? 67.418 6.287 -94.003 1.00 76.81 299 TRP A N 1
ATOM 2336 C CA . TRP A 1 299 ? 68.614 7.081 -93.690 1.00 76.81 299 TRP A CA 1
ATOM 2337 C C . TRP A 1 299 ? 69.919 6.278 -93.745 1.00 76.81 299 TRP A C 1
ATOM 2339 O O . TRP A 1 299 ? 70.972 6.766 -93.320 1.00 76.81 299 TRP A O 1
ATOM 2349 N N . LYS A 1 300 ? 69.868 5.035 -94.228 1.00 79.62 300 LYS A N 1
ATOM 2350 C CA . LYS A 1 300 ? 71.069 4.242 -94.476 1.00 79.62 300 LYS A CA 1
ATOM 2351 C C . LYS A 1 300 ? 71.761 4.694 -95.761 1.00 79.62 300 LYS A C 1
ATOM 2353 O O . LYS A 1 300 ? 71.109 5.042 -96.742 1.00 79.62 300 LYS A O 1
ATOM 2358 N N . ASP A 1 301 ? 73.089 4.675 -95.752 1.00 73.88 301 ASP A N 1
ATOM 2359 C CA . ASP A 1 301 ? 73.904 4.898 -96.945 1.00 73.88 301 ASP A CA 1
ATOM 2360 C C . ASP A 1 301 ? 73.907 3.670 -97.884 1.00 73.88 301 ASP A C 1
ATOM 2362 O O . ASP A 1 301 ? 73.315 2.630 -97.592 1.00 73.88 301 ASP A O 1
ATOM 2366 N N . ALA A 1 302 ? 74.597 3.763 -99.027 1.00 72.81 302 ALA A N 1
ATOM 2367 C CA . ALA A 1 302 ? 74.707 2.662 -99.994 1.00 72.81 302 ALA A CA 1
ATOM 2368 C C . ALA A 1 302 ? 75.355 1.377 -99.422 1.00 72.81 302 ALA A C 1
ATOM 2370 O O . ALA A 1 302 ? 75.250 0.319 -100.040 1.00 72.81 302 ALA A O 1
ATOM 2371 N N . ASN A 1 303 ? 75.995 1.455 -98.246 1.00 77.38 303 ASN A N 1
ATOM 2372 C CA . ASN A 1 303 ? 76.589 0.333 -97.517 1.00 77.38 303 ASN A CA 1
ATOM 2373 C C . ASN A 1 303 ? 75.716 -0.134 -96.335 1.00 77.38 303 ASN A C 1
ATOM 2375 O O . ASN A 1 303 ? 76.203 -0.847 -95.452 1.00 77.38 303 ASN A O 1
ATOM 2379 N N . ASP A 1 304 ? 74.439 0.252 -96.322 1.00 74.75 304 ASP A N 1
ATOM 2380 C CA . ASP A 1 304 ? 73.430 -0.127 -95.331 1.00 74.75 304 ASP A CA 1
ATOM 2381 C C . ASP A 1 304 ? 73.759 0.344 -93.894 1.00 74.75 304 ASP A C 1
ATOM 2383 O O . ASP A 1 304 ? 73.274 -0.220 -92.906 1.00 74.75 304 ASP A O 1
ATOM 2387 N N . LYS A 1 305 ? 74.577 1.399 -93.747 1.00 78.69 305 LYS A N 1
ATOM 2388 C CA . LYS A 1 305 ? 74.945 1.982 -92.449 1.00 78.69 305 LYS A CA 1
ATOM 2389 C C . LYS A 1 305 ? 74.214 3.298 -92.218 1.00 78.69 305 LYS A C 1
ATOM 2391 O O . LYS A 1 305 ? 74.196 4.180 -93.069 1.00 78.69 305 LYS A O 1
ATOM 2396 N N . VAL A 1 306 ? 73.631 3.445 -91.030 1.00 77.31 306 VAL A N 1
ATOM 2397 C CA . VAL A 1 306 ? 73.069 4.726 -90.580 1.00 77.31 306 VAL A CA 1
ATOM 2398 C C . VAL A 1 306 ? 74.222 5.644 -90.175 1.00 77.31 306 VAL A C 1
ATOM 2400 O O . VAL A 1 306 ? 75.128 5.218 -89.452 1.00 77.31 306 VAL A O 1
ATOM 2403 N N . MET A 1 307 ? 74.182 6.902 -90.614 1.00 79.25 307 MET A N 1
ATOM 2404 C CA . MET A 1 307 ? 75.205 7.892 -90.276 1.00 79.25 307 MET A CA 1
ATOM 2405 C C . MET A 1 307 ? 75.317 8.079 -88.745 1.00 79.25 307 MET A C 1
ATOM 2407 O O . MET A 1 307 ? 74.311 8.336 -88.076 1.00 79.25 307 MET A O 1
ATOM 2411 N N . PRO A 1 308 ? 76.523 7.989 -88.154 1.00 81.88 308 PRO A N 1
ATOM 2412 C CA . PRO A 1 308 ? 76.738 8.250 -86.735 1.00 81.88 308 PRO A CA 1
ATOM 2413 C C . PRO A 1 308 ? 76.283 9.653 -86.313 1.00 81.88 308 PRO A C 1
ATOM 2415 O O . PRO A 1 308 ? 76.637 10.647 -86.942 1.00 81.88 308 PRO A O 1
ATOM 2418 N N . VAL A 1 309 ? 75.597 9.755 -85.169 1.00 81.31 309 VAL A N 1
ATOM 2419 C CA . VAL A 1 309 ? 75.063 11.029 -84.637 1.00 81.31 309 VAL A CA 1
ATOM 2420 C C . VAL A 1 309 ? 76.133 12.118 -84.536 1.00 81.31 309 VAL A C 1
ATOM 2422 O O . VAL A 1 309 ? 75.868 13.280 -84.829 1.00 81.31 309 VAL A O 1
ATOM 2425 N N . LYS A 1 310 ? 77.357 11.754 -84.138 1.00 83.25 310 LYS A N 1
ATOM 2426 C CA . LYS A 1 310 ? 78.466 12.706 -84.035 1.00 83.25 310 LYS A CA 1
ATOM 2427 C C . LYS A 1 310 ? 78.835 13.299 -85.400 1.00 83.25 310 LYS A C 1
ATOM 2429 O O . LYS A 1 310 ? 78.950 14.515 -85.499 1.00 83.25 310 LYS A O 1
ATOM 2434 N N . GLN A 1 311 ? 78.946 12.454 -86.427 1.00 81.88 311 GLN A N 1
ATOM 2435 C CA . GLN A 1 311 ? 79.226 12.884 -87.800 1.00 81.88 311 GLN A CA 1
ATOM 2436 C C . GLN A 1 311 ? 78.081 13.738 -88.343 1.00 81.88 311 GLN A C 1
ATOM 2438 O O . GLN A 1 311 ? 78.324 14.824 -88.852 1.00 81.88 311 GLN A O 1
ATOM 2443 N N . TRP A 1 312 ? 76.832 13.334 -88.110 1.00 81.94 312 TRP A N 1
ATOM 2444 C CA . TRP A 1 312 ? 75.673 14.129 -88.511 1.00 81.94 312 TRP A CA 1
ATOM 2445 C C . TRP A 1 312 ? 75.650 15.521 -87.861 1.00 81.94 312 TRP A C 1
ATOM 2447 O O . TRP A 1 312 ? 75.359 16.515 -88.520 1.00 81.94 312 TRP A O 1
ATOM 2457 N N . LEU A 1 313 ? 75.981 15.631 -86.570 1.00 85.56 313 LEU A N 1
ATOM 2458 C CA . LEU A 1 313 ? 76.062 16.922 -85.875 1.00 85.56 313 LEU A CA 1
ATOM 2459 C C . LEU A 1 313 ? 77.225 17.798 -86.361 1.00 85.56 313 LEU A C 1
ATOM 2461 O O . LEU A 1 313 ? 77.147 19.024 -86.244 1.00 85.56 313 LEU A O 1
ATOM 2465 N N . GLU A 1 314 ? 78.310 17.190 -86.836 1.00 88.38 314 GLU A N 1
ATOM 2466 C CA . GLU A 1 314 ? 79.454 17.882 -87.433 1.00 88.38 314 GLU A CA 1
ATOM 2467 C C . GLU A 1 314 ? 79.109 18.374 -88.843 1.00 88.38 314 GLU A C 1
ATOM 2469 O O . GLU A 1 314 ? 79.240 19.568 -89.101 1.00 88.38 314 GLU A O 1
ATOM 2474 N N . GLU A 1 315 ? 78.550 17.519 -89.703 1.00 85.38 315 GLU A N 1
ATOM 2475 C CA . GLU A 1 315 ? 78.070 17.890 -91.040 1.00 85.38 315 GLU A CA 1
ATOM 2476 C C . GLU A 1 315 ? 76.953 18.932 -90.977 1.00 85.38 315 GLU A C 1
ATOM 2478 O O . GLU A 1 315 ? 76.991 19.930 -91.690 1.00 85.38 315 GLU A O 1
ATOM 2483 N N . ARG A 1 316 ? 75.984 18.781 -90.067 1.00 87.44 316 ARG A N 1
ATOM 2484 C CA . ARG A 1 316 ? 74.931 19.784 -89.863 1.00 87.44 316 ARG A CA 1
ATOM 2485 C C . ARG A 1 316 ? 75.513 21.137 -89.459 1.00 87.44 316 ARG A C 1
ATOM 2487 O O . ARG A 1 316 ? 75.041 22.159 -89.950 1.00 87.44 316 ARG A O 1
ATOM 2494 N N . ARG A 1 317 ? 76.520 21.165 -88.576 1.00 91.25 317 ARG A N 1
ATOM 2495 C CA . ARG A 1 317 ? 77.221 22.408 -88.206 1.00 91.25 317 ARG A CA 1
ATOM 2496 C C . ARG A 1 317 ? 77.999 22.986 -89.381 1.00 91.25 317 ARG A C 1
ATOM 2498 O O . ARG A 1 317 ? 77.955 24.197 -89.579 1.00 91.25 317 ARG A O 1
ATOM 2505 N N . PHE A 1 318 ? 78.670 22.134 -90.150 1.00 90.94 318 PHE A N 1
ATOM 2506 C CA . PHE A 1 318 ? 79.392 22.524 -91.352 1.00 90.94 318 PHE A CA 1
ATOM 2507 C C . PHE A 1 318 ? 78.448 23.170 -92.373 1.00 90.94 318 PHE A C 1
ATOM 2509 O O . PHE A 1 318 ? 78.637 24.336 -92.713 1.00 90.94 318 PHE A O 1
ATOM 2516 N N . PHE A 1 319 ? 77.364 22.488 -92.757 1.00 91.38 319 PHE A N 1
ATOM 2517 C CA . PHE A 1 319 ? 76.365 23.022 -93.683 1.00 91.38 319 PHE A CA 1
ATOM 2518 C C . PHE A 1 319 ? 75.681 24.276 -93.145 1.00 91.38 319 PHE A C 1
ATOM 2520 O O . PHE A 1 319 ? 75.418 25.196 -93.909 1.00 91.38 319 PHE A O 1
ATOM 2527 N N . GLN A 1 320 ? 75.419 24.370 -91.839 1.00 89.94 320 GLN A N 1
ATOM 2528 C CA . GLN A 1 320 ? 74.883 25.597 -91.245 1.00 89.94 320 GLN A CA 1
ATOM 2529 C C . GLN A 1 320 ? 75.869 26.772 -91.378 1.00 89.94 320 GLN A C 1
ATOM 2531 O O . GLN A 1 320 ? 75.444 27.890 -91.674 1.00 89.94 320 GLN A O 1
ATOM 2536 N N . GLY A 1 321 ? 77.169 26.520 -91.206 1.00 91.56 321 GLY A N 1
ATOM 2537 C CA . GLY A 1 321 ? 78.233 27.497 -91.434 1.00 91.56 321 GLY A CA 1
ATOM 2538 C C . GLY A 1 321 ? 78.361 27.908 -92.902 1.00 91.56 321 GLY A C 1
ATOM 2539 O O . GLY A 1 321 ? 78.417 29.102 -93.193 1.00 91.56 321 GLY A O 1
ATOM 2540 N N . GLU A 1 322 ? 78.330 26.952 -93.834 1.00 90.62 322 GLU A N 1
ATOM 2541 C CA . GLU A 1 322 ? 78.338 27.241 -95.274 1.00 90.62 322 GLU A CA 1
ATOM 2542 C C . GLU A 1 322 ? 77.100 28.027 -95.704 1.00 90.62 322 GLU A C 1
ATOM 2544 O O . GLU A 1 322 ? 77.206 28.999 -96.448 1.00 90.62 322 GLU A O 1
ATOM 2549 N N . MET A 1 323 ? 75.922 27.668 -95.196 1.00 91.25 323 MET A N 1
ATOM 2550 C CA . MET A 1 323 ? 74.679 28.374 -95.497 1.00 91.25 323 MET A CA 1
ATOM 2551 C C . MET A 1 323 ? 74.726 29.812 -94.968 1.00 91.25 323 MET A C 1
ATOM 2553 O O . MET A 1 323 ? 74.268 30.731 -95.647 1.00 91.25 323 MET A O 1
ATOM 2557 N N . GLN A 1 324 ? 75.349 30.036 -93.806 1.00 91.25 324 GLN A N 1
ATOM 2558 C CA . GLN A 1 324 ? 75.598 31.384 -93.300 1.00 91.25 324 GLN A CA 1
ATOM 2559 C C . GLN A 1 324 ? 76.594 32.152 -94.178 1.00 91.25 324 GLN A C 1
ATOM 2561 O O . GLN A 1 324 ? 76.309 33.286 -94.550 1.00 91.25 324 GLN A O 1
ATOM 2566 N N . GLN A 1 325 ? 77.697 31.531 -94.606 1.00 91.06 325 GLN A N 1
ATOM 2567 C CA . GLN A 1 325 ? 78.617 32.159 -95.562 1.00 91.06 325 GLN A CA 1
ATOM 2568 C C . GLN A 1 325 ? 77.937 32.497 -96.894 1.00 91.06 325 GLN A C 1
ATOM 2570 O O . GLN A 1 325 ? 78.207 33.550 -97.470 1.00 91.06 325 GLN A O 1
ATOM 2575 N N . LEU A 1 326 ? 77.062 31.628 -97.402 1.00 93.12 326 LEU A N 1
ATOM 2576 C CA . LEU A 1 326 ? 76.291 31.884 -98.617 1.00 93.12 326 LEU A CA 1
ATOM 2577 C C . LEU A 1 326 ? 75.313 33.044 -98.423 1.00 93.12 326 LEU A C 1
ATOM 2579 O O . LEU A 1 326 ? 75.221 33.893 -99.305 1.00 93.12 326 LEU A O 1
ATOM 2583 N N . ARG A 1 327 ? 74.641 33.134 -97.268 1.00 91.62 327 ARG A N 1
ATOM 2584 C CA . ARG A 1 327 ? 73.813 34.299 -96.911 1.00 91.62 327 ARG A CA 1
ATOM 2585 C C . ARG A 1 327 ? 74.633 35.584 -96.850 1.00 91.62 327 ARG A C 1
ATOM 2587 O O . ARG A 1 327 ? 74.192 36.601 -97.374 1.00 91.62 327 ARG A O 1
ATOM 2594 N N . ASP A 1 328 ? 75.829 35.541 -96.272 1.00 91.88 328 ASP A N 1
ATOM 2595 C CA . ASP A 1 328 ? 76.702 36.712 -96.171 1.00 91.88 328 ASP A CA 1
ATOM 2596 C C . ASP A 1 328 ? 77.207 37.152 -97.555 1.00 91.88 328 ASP A C 1
ATOM 2598 O O . ASP A 1 328 ? 77.185 38.342 -97.878 1.00 91.88 328 ASP A O 1
ATOM 2602 N N . LYS A 1 329 ? 77.597 36.199 -98.416 1.00 93.38 329 LYS A N 1
ATOM 2603 C CA . LYS A 1 329 ? 77.961 36.463 -99.819 1.00 93.38 329 LYS A CA 1
ATOM 2604 C C . LYS A 1 329 ? 76.786 37.021 -100.613 1.00 93.38 329 LYS A C 1
ATOM 2606 O O . LYS A 1 329 ? 76.981 37.971 -101.367 1.00 93.38 329 LYS A O 1
ATOM 2611 N N . LEU A 1 330 ? 75.585 36.476 -100.424 1.00 91.12 330 LEU A N 1
ATOM 2612 C CA . LEU A 1 330 ? 74.364 36.996 -101.033 1.00 91.12 330 LEU A CA 1
ATOM 2613 C C . LEU A 1 330 ? 74.123 38.443 -100.590 1.00 91.12 330 LEU A C 1
ATOM 2615 O O . LEU A 1 330 ? 73.930 39.303 -101.437 1.00 91.12 330 LEU A O 1
ATOM 2619 N N . ALA A 1 331 ? 74.253 38.748 -99.298 1.00 90.94 331 ALA A N 1
ATOM 2620 C CA . ALA A 1 331 ? 74.093 40.106 -98.781 1.00 90.94 331 ALA A CA 1
ATOM 2621 C C . ALA A 1 331 ? 75.151 41.089 -99.321 1.00 90.94 331 ALA A C 1
ATOM 2623 O O . ALA A 1 331 ? 74.869 42.277 -99.492 1.00 90.94 331 ALA A O 1
ATOM 2624 N N . VAL A 1 332 ? 76.381 40.626 -99.578 1.00 88.94 332 VAL A N 1
ATOM 2625 C CA . VAL A 1 332 ? 77.415 41.425 -100.255 1.00 88.94 332 VAL A CA 1
ATOM 2626 C C . VAL A 1 332 ? 77.050 41.635 -101.721 1.00 88.94 332 VAL A C 1
ATOM 2628 O O . VAL A 1 332 ? 77.070 42.775 -102.168 1.00 88.94 332 VAL A O 1
ATOM 2631 N N . ALA A 1 333 ? 76.661 40.585 -102.447 1.00 89.06 333 ALA A N 1
ATOM 2632 C CA . ALA A 1 333 ? 76.228 40.687 -103.839 1.00 89.06 333 ALA A CA 1
ATOM 2633 C C . ALA A 1 333 ? 75.009 41.611 -103.993 1.00 89.06 333 ALA A C 1
ATOM 2635 O O . ALA A 1 333 ? 74.985 42.434 -104.898 1.00 89.06 333 ALA A O 1
ATOM 2636 N N . GLU A 1 334 ? 74.044 41.559 -103.074 1.00 88.38 334 GLU A N 1
ATOM 2637 C CA . GLU A 1 334 ? 72.897 42.471 -103.025 1.00 88.38 334 GLU A CA 1
ATOM 2638 C C . GLU A 1 334 ? 73.320 43.924 -102.775 1.00 88.38 334 GLU A C 1
ATOM 2640 O O . GLU A 1 334 ? 72.773 44.844 -103.384 1.00 88.38 334 GLU A O 1
ATOM 2645 N N . ARG A 1 335 ? 74.305 44.159 -101.897 1.00 87.94 335 ARG A N 1
ATOM 2646 C CA . ARG A 1 335 ? 74.872 45.497 -101.664 1.00 87.94 335 ARG A CA 1
ATOM 2647 C C . ARG A 1 335 ? 75.633 46.012 -102.882 1.00 87.94 335 ARG A C 1
ATOM 2649 O O . ARG A 1 335 ? 75.440 47.167 -103.249 1.00 87.94 335 ARG A O 1
ATOM 2656 N N . THR A 1 336 ? 76.442 45.171 -103.520 1.00 85.38 336 THR A N 1
ATOM 2657 C CA . THR A 1 336 ? 77.155 45.509 -104.757 1.00 85.38 336 THR A CA 1
ATOM 2658 C C . THR A 1 336 ? 76.170 45.788 -105.888 1.00 85.38 336 THR A C 1
ATOM 2660 O O . THR A 1 336 ? 76.289 46.821 -106.530 1.00 85.38 336 THR A O 1
ATOM 2663 N N . ALA A 1 337 ? 75.132 44.967 -106.061 1.00 84.25 337 ALA A N 1
ATOM 2664 C CA . ALA A 1 337 ? 74.077 45.191 -107.048 1.00 84.25 337 ALA A CA 1
ATOM 2665 C C . ALA A 1 337 ? 73.306 46.497 -106.792 1.00 84.25 337 ALA A C 1
ATOM 2667 O O . ALA A 1 337 ? 73.007 47.230 -107.732 1.00 84.25 337 ALA A O 1
ATOM 2668 N N . LYS A 1 338 ? 73.024 46.845 -105.526 1.00 83.69 338 LYS A N 1
ATOM 2669 C CA . LYS A 1 338 ? 72.432 48.148 -105.171 1.00 83.69 338 LYS A CA 1
ATOM 2670 C C . LYS A 1 338 ? 73.373 49.316 -105.476 1.00 83.69 338 LYS A C 1
ATOM 2672 O O . LYS A 1 338 ? 72.912 50.335 -105.979 1.00 83.69 338 LYS A O 1
ATOM 2677 N N . ALA A 1 339 ? 74.666 49.184 -105.191 1.00 80.88 339 ALA A N 1
ATOM 2678 C CA . ALA A 1 339 ? 75.656 50.213 -105.505 1.00 80.88 339 ALA A CA 1
ATOM 2679 C C . ALA A 1 339 ? 75.853 50.376 -107.023 1.00 80.88 339 ALA A C 1
ATOM 2681 O O . ALA A 1 339 ? 75.930 51.499 -107.511 1.00 80.88 339 ALA A O 1
ATOM 2682 N N . GLU A 1 340 ? 75.867 49.277 -107.779 1.00 80.38 340 GLU A N 1
ATOM 2683 C CA . GLU A 1 340 ? 75.882 49.290 -109.244 1.00 80.38 340 GLU A CA 1
ATOM 2684 C C . GLU A 1 340 ? 74.617 49.931 -109.819 1.00 80.38 340 GLU A C 1
ATOM 2686 O O . GLU A 1 340 ? 74.721 50.747 -110.730 1.00 80.38 340 GLU A O 1
ATOM 2691 N N . ALA A 1 341 ? 73.435 49.636 -109.270 1.00 79.94 341 ALA A N 1
ATOM 2692 C CA . ALA A 1 341 ? 72.192 50.300 -109.662 1.00 79.94 341 ALA A CA 1
ATOM 2693 C C . ALA A 1 341 ? 72.247 51.818 -109.405 1.00 79.94 341 ALA A C 1
ATOM 2695 O O . ALA A 1 341 ? 71.882 52.598 -110.280 1.00 79.94 341 ALA A O 1
ATOM 2696 N N . GLN A 1 342 ? 72.783 52.248 -108.256 1.00 77.69 342 GLN A N 1
ATOM 2697 C CA . GLN A 1 342 ? 72.981 53.669 -107.932 1.00 77.69 342 GLN A CA 1
ATOM 2698 C C . GLN A 1 342 ? 74.037 54.350 -108.821 1.00 77.69 342 GLN A C 1
ATOM 2700 O O . GLN A 1 342 ? 73.926 55.540 -109.114 1.00 77.69 342 GLN A O 1
ATOM 2705 N N . LEU A 1 343 ? 75.079 53.629 -109.247 1.00 75.00 343 LEU A N 1
ATOM 2706 C CA . LEU A 1 343 ? 76.079 54.137 -110.191 1.00 75.00 343 LEU A CA 1
ATOM 2707 C C . LEU A 1 343 ? 75.498 54.269 -111.604 1.00 75.00 343 LEU A C 1
ATOM 2709 O O . LEU A 1 343 ? 75.710 55.299 -112.236 1.00 75.00 343 LEU A O 1
ATOM 2713 N N . LYS A 1 344 ? 74.720 53.286 -112.071 1.00 74.31 344 LYS A N 1
ATOM 2714 C CA . LYS A 1 344 ? 73.963 53.373 -113.332 1.00 74.31 344 LYS A CA 1
ATOM 2715 C C . LYS A 1 344 ? 73.008 54.572 -113.340 1.00 74.31 344 LYS A C 1
ATOM 2717 O O . LYS A 1 344 ? 73.032 55.375 -114.268 1.00 74.31 344 LYS A O 1
ATOM 2722 N N . GLU A 1 345 ? 72.288 54.791 -112.238 1.00 72.69 345 GLU A N 1
ATOM 2723 C CA . GLU A 1 345 ? 71.412 55.957 -112.048 1.00 72.69 345 GLU A CA 1
ATOM 2724 C C . GLU A 1 345 ? 72.179 57.299 -112.072 1.00 72.69 345 GLU A C 1
ATOM 2726 O O . GLU A 1 345 ? 71.698 58.274 -112.650 1.00 72.69 345 GLU A O 1
ATOM 2731 N N . LYS A 1 346 ? 73.401 57.360 -111.516 1.00 70.94 346 LYS A N 1
ATOM 2732 C CA . LYS A 1 346 ? 74.254 58.569 -111.527 1.00 70.94 346 LYS A CA 1
ATOM 2733 C C . LYS A 1 346 ? 74.939 58.861 -112.866 1.00 70.94 346 LYS A C 1
ATOM 2735 O O . LYS A 1 346 ? 75.215 60.027 -113.139 1.00 70.94 346 LYS A O 1
ATOM 2740 N N . TYR A 1 347 ? 75.243 57.843 -113.669 1.00 64.62 347 TYR A N 1
ATOM 2741 C CA . TYR A 1 347 ? 75.967 57.989 -114.941 1.00 64.62 347 TYR A CA 1
ATOM 2742 C C . TYR A 1 347 ? 75.068 57.922 -116.192 1.00 64.62 347 TYR A C 1
ATOM 2744 O O . TYR A 1 347 ? 75.598 58.009 -117.296 1.00 64.62 347 TYR A O 1
ATOM 2752 N N . GLN A 1 348 ? 73.738 57.818 -116.040 1.00 58.53 348 GLN A N 1
ATOM 2753 C CA . GLN A 1 348 ? 72.768 57.660 -117.143 1.00 58.53 348 GLN A CA 1
ATOM 2754 C C . GLN A 1 348 ? 73.176 56.569 -118.157 1.00 58.53 348 GLN A C 1
ATOM 2756 O O . GLN A 1 348 ? 73.132 56.775 -119.371 1.00 58.53 348 GLN A O 1
ATOM 2761 N N . LEU A 1 349 ? 73.569 55.404 -117.632 1.00 51.75 349 LEU A N 1
ATOM 2762 C CA . LEU A 1 349 ? 73.731 54.137 -118.357 1.00 51.75 349 LEU A CA 1
ATOM 2763 C C . LEU A 1 349 ? 72.686 53.148 -117.850 1.00 51.75 349 LEU A C 1
ATOM 2765 O O . LEU A 1 349 ? 72.142 52.389 -118.682 1.00 51.75 349 LEU A O 1
#